Protein AF-A0A519SLI2-F1 (afdb_monomer)

pLDDT: mean 86.89, std 10.99, range [36.53, 97.81]

Mean predicted aligned error: 15.08 Å

Secondary structure (DSSP, 8-state):
------PPPP---HHHHHHHHHHHHHHHHHHHHHHHHHHHHHHHHHHHHHHHHHHHHHHHHHHHHHHHHHHHHHHHHHHHHHTT---HHHHHHHHHHHHHHHHHHHPPTT---HHHHHHHHHHHHHHHHHHHHHHHHHHHHHHHHHHHHHHHHHHHHHHHHHHHHHHHHHHHHHHHHHHHHHHTPPPEEEEEEEEE-TT--EE--TT----GGG-SEEEEEEEEPP-SSS--SPPPEEE-PBPTTSPBP--GGGT-EEEEETTEEEEESEEE-

Sequence (273 aa):
MEPQQEYPEPRSNNSRVLLWVALVLVLLGINGVLFYLNSQKKTENDQLTTQVQAKDTKLQAQIKEYEDLKASYERQSQDLQKLGLSNDSLEARIAGINADLLKLRSFKAGSFSLAEQQRFKQRALNLESQLKKKDDQIADLKQSNESLYTETTTLKEKQNKLTDTISTIAKTNRDLSEKVTVASRIQADNVRVSVLNKKDKETDDDKDEYKARKVDRVKVAFNLSRNDVTPKDTKTIYMRILEPDGAALYNLSTGGGTFTVDGQEAFYTMKQD

Solvent-accessible surface area (backbone atoms only — not comparable to full-atom values): 15782 Å² total; per-residue (Å²): 134,85,89,86,88,83,80,86,74,83,83,72,65,58,69,61,53,51,50,50,52,52,50,50,52,52,51,50,52,52,52,50,52,50,49,49,53,50,50,52,52,47,55,52,48,51,52,52,50,51,52,27,52,54,31,42,52,52,51,53,52,53,47,50,54,51,52,55,49,42,54,49,53,52,52,54,50,54,55,36,49,76,70,73,45,88,53,70,74,55,54,55,48,48,53,50,47,50,53,49,47,54,55,58,70,65,54,53,88,50,62,60,40,74,66,55,53,52,52,54,48,54,50,50,53,53,51,50,54,52,48,51,59,47,50,53,52,49,52,54,50,51,54,50,49,53,52,52,51,52,50,51,52,52,50,51,54,50,50,51,54,50,50,54,48,51,53,49,50,52,50,52,49,51,55,48,51,54,50,47,57,63,60,31,61,69,53,78,40,77,75,44,80,42,36,23,28,96,80,70,49,74,52,88,55,101,77,80,76,76,62,68,93,60,53,67,44,81,46,78,46,67,42,74,52,91,55,94,70,32,80,95,66,91,69,70,48,75,42,65,50,65,47,98,89,65,51,53,49,62,42,69,92,72,50,17,51,76,47,76,54,99,92,39,85,40,60,22,28,36,71,47,114

Radius of gyration: 64.27 Å; Cα contacts (8 Å, |Δi|>4): 198; chains: 1; bounding box: 112×56×213 Å

Foldseek 3Di:
DDDDDDDDDDPDPVVVVVVVVVVVVVVVVVVVVVVVVVVVVVVVVVVVVVLLVVLVVLLVVLLVLLVVLLVLLVVLVVLCVVVVHDDPPSVVVNVVSVVVSVVSVPDDRNNCDPVNSVVSVVVSVVSVVVSVVSVVVSVVVVVVVVVVVVVVVVVVVVVVVVVVVVVVVVVVVVVVVVVLVVLQDWDWAPKDKWAAAPVRDTDDDPVPDDDPVRGPDIDIDTDTDDRPSHDPDDDKDFAFDADPVGATDADVVQAKDWDDDPNDIHITHHMDD

Structure (mmCIF, N/CA/C/O backbone):
data_AF-A0A519SLI2-F1
#
_entry.id   AF-A0A519SLI2-F1
#
loop_
_atom_site.gr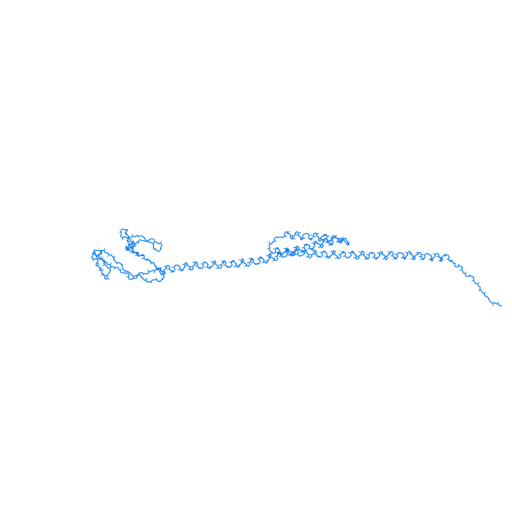oup_PDB
_atom_site.id
_atom_site.type_symbol
_atom_site.label_atom_id
_atom_site.label_alt_id
_atom_site.label_comp_id
_atom_site.label_asym_id
_atom_site.label_entity_id
_atom_site.label_seq_id
_atom_site.pdbx_PDB_ins_code
_atom_site.Cartn_x
_atom_site.Cartn_y
_atom_site.Cartn_z
_atom_site.occupancy
_atom_site.B_iso_or_equiv
_atom_site.auth_seq_id
_atom_site.auth_comp_id
_atom_site.auth_asym_id
_atom_site.auth_atom_id
_atom_site.pdbx_PDB_model_num
ATOM 1 N N . MET A 1 1 ? -49.536 -31.504 131.840 1.00 40.81 1 MET A N 1
ATOM 2 C CA . MET A 1 1 ? -48.913 -31.935 130.576 1.00 40.81 1 MET A CA 1
ATOM 3 C C . MET A 1 1 ? -49.121 -30.803 129.581 1.00 40.81 1 MET A C 1
ATOM 5 O O . MET A 1 1 ? -50.259 -30.556 129.215 1.00 40.81 1 MET A O 1
ATOM 9 N N . GLU A 1 2 ? -48.072 -30.052 129.246 1.00 48.75 2 GLU A N 1
ATOM 10 C CA . GLU A 1 2 ? -47.973 -29.361 127.940 1.00 48.75 2 GLU A CA 1
ATOM 11 C C . GLU A 1 2 ? -47.780 -30.424 126.827 1.00 48.75 2 GLU A C 1
ATOM 13 O O . GLU A 1 2 ? -47.450 -31.555 127.211 1.00 48.75 2 GLU A O 1
ATOM 18 N N . PRO A 1 3 ? -47.923 -30.149 125.499 1.00 59.44 3 PRO A N 1
ATOM 19 C CA . PRO A 1 3 ? -47.768 -28.850 124.804 1.00 59.44 3 PRO A CA 1
ATOM 20 C C . PRO A 1 3 ? -48.733 -28.569 123.609 1.00 59.44 3 PRO A C 1
ATOM 22 O O . PRO A 1 3 ? -49.499 -29.430 123.195 1.00 59.44 3 PRO A O 1
ATOM 25 N N . GLN A 1 4 ? -48.630 -27.362 123.024 1.00 36.53 4 GLN A N 1
ATOM 26 C CA . GLN A 1 4 ? -48.332 -27.050 121.599 1.00 36.53 4 GLN A CA 1
ATOM 27 C C . GLN A 1 4 ? -49.035 -25.776 121.085 1.00 36.53 4 GLN A C 1
ATOM 29 O O . GLN A 1 4 ? -50.238 -25.585 121.226 1.00 36.53 4 GLN A O 1
ATOM 34 N N . GLN A 1 5 ? -48.211 -24.891 120.517 1.00 58.22 5 GLN A N 1
ATOM 35 C CA . GLN A 1 5 ? -48.554 -23.609 119.902 1.00 58.22 5 GLN A CA 1
ATOM 36 C C . GLN A 1 5 ? -49.110 -23.806 118.489 1.00 58.22 5 GLN A C 1
ATOM 38 O O . GLN A 1 5 ? -48.579 -24.626 117.745 1.00 58.22 5 GLN A O 1
ATOM 43 N N . GLU A 1 6 ? -50.045 -22.952 118.069 1.00 38.16 6 GLU A N 1
ATOM 44 C CA . GLU A 1 6 ? -50.320 -22.746 116.647 1.00 38.16 6 GLU A CA 1
ATOM 45 C C . GLU A 1 6 ? -50.561 -21.254 116.381 1.00 38.16 6 GLU A C 1
ATOM 47 O O . GLU A 1 6 ? -51.544 -20.656 116.822 1.00 38.16 6 GLU A O 1
ATOM 52 N N . TYR A 1 7 ? -49.588 -20.624 115.724 1.00 53.16 7 TYR A N 1
ATOM 53 C CA . TYR A 1 7 ? -49.680 -19.250 115.241 1.00 53.16 7 TYR A CA 1
ATOM 54 C C . TYR A 1 7 ? -50.402 -19.261 113.887 1.00 53.16 7 TYR A C 1
ATOM 56 O O . TYR A 1 7 ? -49.944 -19.963 112.985 1.00 53.16 7 TYR A O 1
ATOM 64 N N . PRO A 1 8 ? -51.481 -18.484 113.675 1.00 46.47 8 PRO A N 1
ATOM 65 C CA . PRO A 1 8 ? -52.059 -18.359 112.348 1.00 46.47 8 PRO A CA 1
ATOM 66 C C . PRO A 1 8 ? -51.161 -17.470 111.476 1.00 46.47 8 PRO A C 1
ATOM 68 O O . PRO A 1 8 ? -50.902 -16.308 111.792 1.00 46.47 8 PRO A O 1
ATOM 71 N N . GLU A 1 9 ? -50.683 -18.051 110.378 1.00 53.94 9 GLU A N 1
ATOM 72 C CA . GLU A 1 9 ? -49.864 -17.412 109.347 1.00 53.94 9 GLU A CA 1
ATOM 73 C C . GLU A 1 9 ? -50.506 -16.137 108.757 1.00 53.94 9 GLU A C 1
ATOM 75 O O . GLU A 1 9 ? -51.738 -16.025 108.669 1.00 53.94 9 GLU A O 1
ATOM 80 N N . PRO A 1 10 ? -49.697 -15.164 108.288 1.00 47.62 10 PRO A N 1
ATOM 81 C CA . PRO A 1 10 ? -50.220 -13.967 107.645 1.00 47.62 10 PRO A CA 1
ATOM 82 C C . PRO A 1 10 ? -50.874 -14.343 106.308 1.00 47.62 10 PRO A C 1
ATOM 84 O O . PRO A 1 10 ? -50.223 -14.866 105.406 1.00 47.62 10 PRO A O 1
ATOM 87 N N . ARG A 1 11 ? -52.173 -14.049 106.155 1.00 53.91 11 ARG A N 1
ATOM 88 C CA . ARG A 1 11 ? -52.914 -14.257 104.899 1.00 53.91 11 ARG A CA 1
ATOM 89 C C . ARG A 1 11 ? -52.242 -13.484 103.769 1.00 53.91 11 ARG A C 1
ATOM 91 O O . ARG A 1 11 ? -52.310 -12.254 103.719 1.00 53.91 11 ARG A O 1
ATOM 98 N N . SER A 1 12 ? -51.603 -14.219 102.864 1.00 53.81 12 SER A N 1
ATOM 99 C CA . SER A 1 12 ? -50.954 -13.641 101.702 1.00 53.81 12 SER A CA 1
ATOM 100 C C . SER A 1 12 ? -51.992 -13.023 100.761 1.00 53.81 12 SER A C 1
ATOM 102 O O . SER A 1 12 ? -53.106 -13.497 100.531 1.00 53.81 12 SER A O 1
ATOM 104 N N . ASN A 1 13 ? -51.596 -11.892 100.219 1.00 55.69 13 ASN A N 1
ATOM 105 C CA . ASN A 1 13 ? -52.273 -11.051 99.255 1.00 55.69 13 ASN A CA 1
ATOM 106 C C . ASN A 1 13 ? -52.245 -11.701 97.854 1.00 55.69 13 ASN A C 1
ATOM 108 O O . ASN A 1 13 ? -51.678 -11.162 96.904 1.00 55.69 13 ASN A O 1
ATOM 112 N N . ASN A 1 14 ? -52.906 -12.857 97.722 1.00 62.97 14 ASN A N 1
ATOM 113 C CA . ASN A 1 14 ? -52.994 -13.661 96.496 1.00 62.97 14 ASN A CA 1
ATOM 114 C C . ASN A 1 14 ? -53.561 -12.905 95.280 1.00 62.97 14 ASN A C 1
ATOM 116 O O . ASN A 1 14 ? -53.194 -13.216 94.151 1.00 62.97 14 ASN A O 1
ATOM 120 N N . SER A 1 15 ? -54.400 -11.881 95.473 1.00 66.31 15 SER A N 1
ATOM 121 C CA . SER A 1 15 ? -54.913 -11.061 94.363 1.00 66.31 15 SER A CA 1
ATOM 122 C C . SER A 1 15 ? -53.836 -10.176 93.731 1.00 66.31 15 SER A C 1
ATOM 124 O O . SER A 1 15 ? -53.825 -10.002 92.517 1.00 66.31 15 SER A O 1
ATOM 126 N N . ARG A 1 16 ? -52.880 -9.662 94.521 1.00 71.81 16 ARG A N 1
ATOM 127 C CA . ARG A 1 16 ? -51.733 -8.899 94.001 1.00 71.81 16 ARG A CA 1
ATOM 128 C C . ARG A 1 16 ? -50.755 -9.817 93.274 1.00 71.81 16 ARG A C 1
ATOM 130 O O . ARG A 1 16 ? -50.247 -9.436 92.229 1.00 71.81 16 ARG A O 1
ATOM 137 N N . VAL A 1 17 ? -50.541 -11.029 93.789 1.00 77.75 17 VAL A N 1
ATOM 138 C CA . VAL A 1 17 ? -49.695 -12.048 93.145 1.00 77.75 17 VAL A CA 1
ATOM 139 C C . VAL A 1 17 ? -50.296 -12.502 91.809 1.00 77.75 17 VAL A C 1
ATOM 141 O O . VAL A 1 17 ? -49.589 -12.523 90.809 1.00 77.75 17 VAL A O 1
ATOM 144 N N . LEU A 1 18 ? -51.605 -12.770 91.746 1.00 78.06 18 LEU A N 1
ATOM 145 C CA . LEU A 1 18 ? -52.310 -13.101 90.498 1.00 78.06 18 LEU A CA 1
ATOM 146 C C . LEU A 1 18 ? -52.255 -11.965 89.467 1.00 78.06 18 LEU A C 1
ATOM 148 O O . LEU A 1 18 ? -52.031 -12.226 88.287 1.00 78.06 18 LEU A O 1
ATOM 152 N N . LEU A 1 19 ? -52.406 -10.709 89.902 1.00 79.88 19 LEU A N 1
ATOM 153 C CA . LEU A 1 19 ? -52.242 -9.542 89.029 1.00 79.88 19 LEU A CA 1
ATOM 154 C C . LEU A 1 19 ? -50.810 -9.421 88.492 1.00 79.88 19 LEU A C 1
ATOM 156 O O . LEU A 1 19 ? -50.631 -9.141 87.309 1.00 79.88 19 LEU A O 1
ATOM 160 N N . TRP A 1 20 ? -49.797 -9.681 89.324 1.00 78.94 20 TRP A N 1
ATOM 161 C CA . TRP A 1 20 ? -48.397 -9.719 88.893 1.00 78.94 20 TRP A CA 1
ATOM 162 C C . TRP A 1 20 ? -48.132 -10.838 87.881 1.00 78.94 20 TRP A C 1
ATOM 164 O O . TRP A 1 20 ? -47.483 -10.597 86.868 1.00 78.94 20 TRP A O 1
ATOM 174 N N . VAL A 1 21 ? -48.675 -12.038 88.096 1.00 81.75 21 VAL A N 1
ATOM 175 C CA . VAL A 1 21 ? -48.537 -13.169 87.161 1.00 81.75 21 VAL A CA 1
ATOM 176 C C . VAL A 1 21 ? -49.226 -12.877 85.824 1.00 81.75 21 VAL A C 1
ATOM 178 O O . VAL A 1 21 ? -48.641 -13.116 84.767 1.00 81.75 21 VAL A O 1
ATOM 181 N N . ALA A 1 22 ? -50.433 -12.305 85.849 1.00 75.88 22 ALA A N 1
ATOM 182 C CA . ALA A 1 22 ? -51.146 -11.896 84.640 1.00 75.88 22 ALA A CA 1
ATOM 183 C C . ALA A 1 22 ? -50.390 -10.797 83.871 1.00 75.88 22 ALA A C 1
ATOM 185 O O . ALA A 1 22 ? -50.258 -10.879 82.651 1.00 75.88 22 ALA A O 1
ATOM 186 N N . LEU A 1 23 ? -49.833 -9.809 84.578 1.00 79.19 23 LEU A N 1
ATOM 187 C CA . LEU A 1 23 ? -49.012 -8.751 83.987 1.00 79.19 23 LEU A CA 1
ATOM 188 C C . LEU A 1 23 ? -47.758 -9.318 83.308 1.00 79.19 23 LEU A C 1
ATOM 190 O O . LEU A 1 23 ? -47.443 -8.925 82.188 1.00 79.19 23 LEU A O 1
ATOM 194 N N . VAL A 1 24 ? -47.069 -10.263 83.955 1.00 85.56 24 VAL A N 1
ATOM 195 C CA . VAL A 1 24 ? -45.873 -10.930 83.413 1.00 85.56 24 VAL A CA 1
ATOM 196 C C . VAL A 1 24 ? -46.211 -11.759 82.170 1.00 85.56 24 VAL A C 1
ATOM 198 O O . VAL A 1 24 ? -45.472 -11.700 81.189 1.00 85.56 24 VAL A O 1
ATOM 201 N N . LEU A 1 25 ? -47.337 -12.479 82.165 1.00 82.00 25 LEU A N 1
ATOM 202 C CA . LEU A 1 25 ? -47.810 -13.232 80.995 1.00 82.00 25 LEU A CA 1
ATOM 203 C C . LEU A 1 25 ? -48.143 -12.318 79.810 1.00 82.00 25 LEU A C 1
ATOM 205 O O . LEU A 1 25 ? -47.759 -12.615 78.680 1.00 82.00 25 LEU A O 1
ATOM 209 N N . VAL A 1 26 ? -48.805 -11.187 80.063 1.00 84.38 26 VAL A N 1
ATOM 210 C CA . VAL A 1 26 ? -49.070 -10.173 79.032 1.00 84.38 26 VAL A CA 1
ATOM 211 C C . VAL A 1 26 ? -47.758 -9.574 78.516 1.00 84.38 26 VAL A C 1
ATOM 213 O O . VAL A 1 26 ? -47.579 -9.456 77.305 1.00 84.38 26 VAL A O 1
ATOM 216 N N . LEU A 1 27 ? -46.802 -9.271 79.402 1.00 82.62 27 LEU A N 1
ATOM 217 C CA . LEU A 1 27 ? -45.477 -8.778 79.014 1.00 82.62 27 LEU A CA 1
ATOM 218 C C . LEU A 1 27 ? -44.714 -9.789 78.147 1.00 82.62 27 LEU A C 1
ATOM 220 O O . LEU A 1 27 ? -44.098 -9.396 77.158 1.00 82.62 27 LEU A O 1
ATOM 224 N N . LEU A 1 28 ? -44.756 -11.077 78.497 1.00 87.94 28 LEU A N 1
ATOM 225 C CA . LEU A 1 28 ? -44.142 -12.162 77.726 1.00 87.94 28 LEU A CA 1
ATOM 226 C C . LEU A 1 28 ? -44.800 -12.322 76.354 1.00 87.94 28 LEU A C 1
ATOM 228 O O . LEU A 1 28 ? -44.090 -12.466 75.362 1.00 87.94 28 LEU A O 1
ATOM 232 N N . GLY A 1 29 ? -46.130 -12.231 76.275 1.00 85.00 29 GLY A N 1
ATOM 233 C CA . GLY A 1 29 ? -46.862 -12.251 75.008 1.00 85.00 29 GLY A CA 1
ATOM 234 C C . GLY A 1 29 ? -46.479 -11.083 74.096 1.00 85.00 29 GLY A C 1
ATOM 235 O O . GLY A 1 29 ? -46.161 -11.291 72.926 1.00 85.00 29 GLY A O 1
ATOM 236 N N . ILE A 1 30 ? -46.422 -9.863 74.644 1.00 86.31 30 ILE A N 1
ATOM 237 C CA . ILE A 1 30 ? -45.998 -8.663 73.907 1.00 86.31 30 ILE A CA 1
ATOM 238 C C . ILE A 1 30 ? -44.548 -8.805 73.430 1.00 86.31 30 ILE A C 1
ATOM 240 O O . ILE A 1 30 ? -44.275 -8.572 72.255 1.00 86.31 30 ILE A O 1
ATOM 244 N N . ASN A 1 31 ? -43.624 -9.234 74.296 1.00 88.12 31 ASN A N 1
ATOM 245 C CA . ASN A 1 31 ? -42.221 -9.432 73.920 1.00 88.12 31 ASN A CA 1
ATOM 246 C C . ASN A 1 31 ? -42.043 -10.558 72.891 1.00 88.12 31 ASN A C 1
ATOM 248 O O . ASN A 1 31 ? -41.224 -10.418 71.988 1.00 88.12 31 ASN A O 1
ATOM 252 N N . GLY A 1 32 ? -42.822 -11.639 72.975 1.00 87.44 32 GLY A N 1
ATOM 253 C CA . GLY A 1 32 ? -42.805 -12.732 72.000 1.00 87.44 32 GLY A CA 1
ATOM 254 C C . GLY A 1 32 ? -43.276 -12.289 70.613 1.00 87.44 32 GLY A C 1
ATOM 255 O O . GLY A 1 32 ? -42.604 -12.561 69.618 1.00 87.44 32 GLY A O 1
ATOM 256 N N . VAL A 1 33 ? -44.379 -11.533 70.541 1.00 88.12 33 VAL A N 1
ATOM 257 C CA . VAL A 1 33 ? -44.872 -10.936 69.286 1.00 88.12 33 VAL A CA 1
ATOM 258 C C . VAL A 1 33 ? -43.864 -9.930 68.726 1.00 88.12 33 VAL A C 1
ATOM 260 O O . VAL A 1 33 ? -43.589 -9.932 67.526 1.00 88.12 33 VAL A O 1
ATOM 263 N N . LEU A 1 34 ? -43.268 -9.101 69.585 1.00 88.81 34 LEU A N 1
ATOM 264 C CA . LEU A 1 34 ? -42.285 -8.095 69.188 1.00 88.81 34 LEU A CA 1
ATOM 265 C C . LEU A 1 34 ? -40.982 -8.741 68.693 1.00 88.81 34 LEU A C 1
ATOM 267 O O . LEU A 1 34 ? -40.434 -8.300 67.685 1.00 88.81 34 LEU A O 1
ATOM 271 N N . PHE A 1 35 ? -40.531 -9.831 69.320 1.00 91.88 35 PHE A N 1
ATOM 272 C CA . PHE A 1 35 ? -39.396 -10.635 68.863 1.00 91.88 35 PHE A CA 1
ATOM 273 C C . PHE A 1 35 ? -39.676 -11.303 67.513 1.00 91.88 35 PHE A C 1
ATOM 275 O O . PHE A 1 35 ? -38.836 -11.230 66.618 1.00 91.88 35 PHE A O 1
ATOM 282 N N . TYR A 1 36 ? -40.860 -11.896 67.329 1.00 91.31 36 TYR A N 1
ATOM 283 C CA . TYR A 1 36 ? -41.255 -12.517 66.063 1.00 91.31 36 TYR A CA 1
ATOM 284 C C . TYR A 1 36 ? -41.334 -11.493 64.919 1.00 91.31 36 TYR A C 1
ATOM 286 O O . TYR A 1 36 ? -40.731 -11.697 63.866 1.00 91.31 36 TYR A O 1
ATOM 294 N N . LEU A 1 37 ? -41.993 -10.349 65.143 1.00 88.31 37 LEU A N 1
ATOM 295 C CA . LEU A 1 37 ? -42.057 -9.248 64.175 1.00 88.31 37 LEU A CA 1
ATOM 296 C C . LEU A 1 37 ? -40.667 -8.680 63.861 1.00 88.31 37 LEU A C 1
ATOM 298 O O . LEU A 1 37 ? -40.372 -8.379 62.707 1.00 88.31 37 LEU A O 1
ATOM 302 N N . ASN A 1 38 ? -39.799 -8.542 64.865 1.00 88.81 38 ASN A N 1
ATOM 303 C CA . ASN A 1 38 ? -38.432 -8.065 64.671 1.00 88.81 38 ASN A CA 1
ATOM 304 C C . ASN A 1 38 ? -37.567 -9.083 63.907 1.00 88.81 38 ASN A C 1
ATOM 306 O O . ASN A 1 38 ? -36.777 -8.696 63.050 1.00 88.81 38 ASN A O 1
ATOM 310 N N . SER A 1 39 ? -37.741 -10.381 64.167 1.00 86.88 39 SER A N 1
ATOM 311 C CA . SER A 1 39 ? -37.053 -11.457 63.449 1.00 86.88 39 SER A CA 1
ATOM 312 C C . SER A 1 39 ? -37.494 -11.523 61.983 1.00 86.88 39 SER A C 1
ATOM 314 O O . SER A 1 39 ? -36.639 -11.537 61.102 1.00 86.88 39 SER A O 1
ATOM 316 N N . GLN A 1 40 ? -38.800 -11.431 61.707 1.00 87.06 40 GLN A N 1
ATOM 317 C CA . GLN A 1 40 ? -39.333 -11.385 60.342 1.00 87.06 40 GLN A CA 1
ATOM 318 C C . GLN A 1 40 ? -38.829 -10.151 59.575 1.00 87.06 40 GLN A C 1
ATOM 320 O O . GLN A 1 40 ? -38.325 -10.287 58.460 1.00 87.06 40 GLN A O 1
ATOM 325 N N . LYS A 1 41 ? -38.868 -8.960 60.194 1.00 83.38 41 LYS A N 1
ATOM 326 C CA . LYS A 1 41 ? -38.322 -7.722 59.606 1.00 83.38 41 LYS A CA 1
ATOM 327 C C . LYS A 1 41 ? -36.821 -7.799 59.339 1.00 83.38 41 LYS A C 1
ATOM 329 O O . LYS A 1 41 ? -36.345 -7.188 58.383 1.00 83.38 41 LYS A O 1
ATOM 334 N N . LYS A 1 42 ? -36.072 -8.515 60.182 1.00 84.25 42 LYS A N 1
ATOM 335 C CA . LYS A 1 42 ? -34.636 -8.736 59.991 1.00 84.25 42 LYS A CA 1
ATOM 336 C C . LYS A 1 42 ? -34.382 -9.641 58.787 1.00 84.25 42 LYS A C 1
ATOM 338 O O . LYS A 1 42 ? -33.605 -9.267 57.922 1.00 84.25 42 LYS A O 1
ATOM 343 N N . THR A 1 43 ? -35.104 -10.757 58.670 1.00 82.69 43 THR A N 1
ATOM 344 C CA . THR A 1 43 ? -35.005 -11.652 57.506 1.00 82.69 43 THR A CA 1
ATOM 345 C C . THR A 1 43 ? -35.393 -10.954 56.199 1.00 82.69 43 THR A C 1
ATOM 347 O O . THR A 1 43 ? -34.704 -11.117 55.196 1.00 82.69 43 THR A O 1
ATOM 350 N N . GLU A 1 44 ? -36.453 -10.141 56.198 1.00 85.19 44 GLU A N 1
ATOM 351 C CA . GLU A 1 44 ? -36.859 -9.355 55.026 1.00 85.19 44 GLU A CA 1
ATOM 352 C C . GLU A 1 44 ? -35.800 -8.303 54.644 1.00 85.19 44 GLU A C 1
ATOM 354 O O . GLU A 1 44 ? -35.440 -8.186 53.471 1.00 85.19 44 GLU A O 1
ATOM 359 N N . ASN A 1 45 ? -35.231 -7.590 55.625 1.00 82.38 45 ASN A N 1
ATOM 360 C CA . ASN A 1 45 ? -34.122 -6.658 55.389 1.00 82.38 45 ASN A CA 1
ATOM 361 C C . ASN A 1 45 ? -32.871 -7.359 54.849 1.00 82.38 45 ASN A C 1
ATOM 363 O O . ASN A 1 45 ? -32.237 -6.835 53.933 1.00 82.38 45 ASN A O 1
ATOM 367 N N . ASP A 1 46 ? -32.524 -8.536 55.369 1.00 85.69 46 ASP A N 1
ATOM 368 C CA . ASP A 1 46 ? -31.372 -9.312 54.901 1.00 85.69 46 ASP A CA 1
ATOM 369 C C . ASP A 1 46 ? -31.572 -9.760 53.439 1.00 85.69 46 ASP A C 1
ATOM 371 O O . ASP A 1 46 ? -30.661 -9.651 52.611 1.00 85.69 46 ASP A O 1
ATOM 375 N N . GLN A 1 47 ? -32.788 -10.185 53.075 1.00 85.69 47 GLN A N 1
ATOM 376 C CA . GLN A 1 47 ? -33.141 -10.543 51.696 1.00 85.69 47 GLN A CA 1
ATOM 377 C C . GLN A 1 47 ? -33.101 -9.337 50.749 1.00 85.69 47 GLN A C 1
ATOM 379 O O . GLN A 1 47 ? -32.540 -9.436 49.654 1.00 85.69 47 GLN A O 1
ATOM 384 N N . LEU A 1 48 ? -33.662 -8.193 51.155 1.00 83.69 48 LEU A N 1
ATOM 385 C CA . LEU A 1 48 ? -33.607 -6.942 50.390 1.00 83.69 48 LEU A CA 1
ATOM 386 C C . LEU A 1 48 ? -32.160 -6.477 50.195 1.00 83.69 48 LEU A C 1
ATOM 388 O O . LEU A 1 48 ? -31.767 -6.149 49.075 1.00 83.69 48 LEU A O 1
ATOM 392 N N . THR A 1 49 ? -31.350 -6.525 51.252 1.00 83.62 49 THR A N 1
ATOM 393 C CA . THR A 1 49 ? -29.925 -6.165 51.215 1.00 83.62 49 THR A CA 1
ATOM 394 C C . THR A 1 49 ? -29.163 -7.058 50.241 1.00 83.62 49 THR A C 1
ATOM 396 O O . THR A 1 49 ? -28.425 -6.557 49.394 1.00 83.62 49 THR A O 1
ATOM 399 N N . THR A 1 50 ? -29.405 -8.370 50.282 1.00 88.19 50 THR A N 1
ATOM 400 C CA . THR A 1 50 ? -28.781 -9.334 49.362 1.00 88.19 50 THR A CA 1
ATOM 401 C C . THR A 1 50 ? -29.171 -9.064 47.903 1.00 88.19 50 THR A C 1
ATOM 403 O O . THR A 1 50 ? -28.326 -9.101 47.008 1.00 88.19 50 THR A O 1
ATOM 406 N N . GLN A 1 51 ? -30.441 -8.741 47.633 1.00 86.12 51 GLN A N 1
ATOM 407 C CA . GLN A 1 51 ? -30.901 -8.411 46.279 1.00 86.12 51 GLN A CA 1
ATOM 408 C C . GLN A 1 51 ? -30.304 -7.102 45.750 1.00 86.12 51 GLN A C 1
ATOM 410 O O . GLN A 1 51 ? -29.946 -7.025 44.571 1.00 86.12 51 GLN A O 1
ATOM 415 N N . VAL A 1 52 ? -30.190 -6.080 46.602 1.00 88.00 52 VAL A N 1
ATOM 416 C CA . VAL A 1 52 ? -29.536 -4.810 46.258 1.00 88.00 52 VAL A CA 1
ATOM 417 C C . VAL A 1 52 ? -28.063 -5.054 45.932 1.00 88.00 52 VAL A C 1
ATOM 419 O O . VAL A 1 52 ? -27.624 -4.689 44.845 1.00 88.00 52 VAL A O 1
ATOM 422 N N . GLN A 1 53 ? -27.337 -5.779 46.788 1.00 90.06 53 GLN A N 1
ATOM 423 C CA . GLN A 1 53 ? -25.931 -6.133 46.555 1.00 90.06 53 GLN A CA 1
ATOM 424 C C . GLN A 1 53 ? -25.723 -6.909 45.246 1.00 90.06 53 GLN A C 1
ATOM 426 O O . GLN A 1 53 ? -24.802 -6.612 44.480 1.00 90.06 53 GLN A O 1
ATOM 431 N N . ALA A 1 54 ? -26.594 -7.877 44.948 1.00 89.50 54 ALA A N 1
ATOM 432 C CA . ALA A 1 54 ? -26.526 -8.641 43.706 1.00 89.50 54 ALA A CA 1
ATOM 433 C C . ALA A 1 54 ? -26.740 -7.756 42.465 1.00 89.50 54 ALA A C 1
ATOM 435 O O . ALA A 1 54 ? -26.042 -7.915 41.460 1.00 89.50 54 ALA A O 1
ATOM 436 N N . LYS A 1 55 ? -27.685 -6.808 42.516 1.00 90.38 55 LYS A N 1
ATOM 437 C CA . LYS A 1 55 ? -27.900 -5.837 41.431 1.00 90.38 55 LYS A CA 1
ATOM 438 C C . LYS A 1 55 ? -26.716 -4.888 41.270 1.00 90.38 55 LYS A C 1
ATOM 440 O O . LYS A 1 55 ? -26.324 -4.622 40.137 1.00 90.38 55 LYS A O 1
ATOM 445 N N . ASP A 1 56 ? -26.127 -4.439 42.371 1.00 90.38 56 ASP A N 1
ATOM 446 C CA . ASP A 1 56 ? -24.982 -3.530 42.347 1.00 90.38 56 ASP A CA 1
ATOM 447 C C . ASP A 1 56 ? -23.731 -4.226 41.795 1.00 90.38 56 ASP A C 1
ATOM 449 O O . ASP A 1 56 ? -23.017 -3.654 40.976 1.00 90.38 56 ASP A O 1
ATOM 453 N N . THR A 1 57 ? -23.516 -5.503 42.127 1.00 92.44 57 THR A N 1
ATOM 454 C CA . THR A 1 57 ? -22.429 -6.306 41.537 1.00 92.44 57 THR A CA 1
ATOM 455 C C . THR A 1 57 ? -22.604 -6.455 40.025 1.00 92.44 57 THR A C 1
ATOM 457 O O . THR A 1 57 ? -21.646 -6.297 39.269 1.00 92.44 57 THR A O 1
ATOM 460 N N . LYS A 1 58 ? -23.833 -6.705 39.554 1.00 92.25 58 LYS A N 1
ATOM 461 C CA . LYS A 1 58 ? -24.123 -6.759 38.113 1.00 92.25 58 LYS A CA 1
ATOM 462 C C . LYS A 1 58 ? -23.917 -5.412 37.426 1.00 92.25 58 LYS A C 1
ATOM 464 O O . LYS A 1 58 ? -23.397 -5.386 36.315 1.00 92.25 58 LYS A O 1
ATOM 469 N N . LEU A 1 59 ? -24.298 -4.310 38.073 1.00 93.81 59 LEU A N 1
ATOM 470 C CA . LEU A 1 59 ? -24.059 -2.965 37.554 1.00 93.81 59 LEU A CA 1
ATOM 471 C C . LEU A 1 59 ? -22.558 -2.693 37.395 1.00 93.81 59 LEU A C 1
ATOM 473 O O . LEU A 1 59 ? -22.133 -2.236 36.339 1.00 93.81 59 LEU A O 1
ATOM 477 N N . GLN A 1 60 ? -21.754 -3.030 38.405 1.00 93.81 60 GLN A N 1
ATOM 478 C CA . GLN A 1 60 ? -20.297 -2.871 38.356 1.00 93.81 60 GLN A CA 1
ATOM 479 C C . GLN A 1 60 ? -19.657 -3.727 37.257 1.00 93.81 60 GLN A C 1
ATOM 481 O O . GLN A 1 60 ? -18.803 -3.242 36.517 1.00 93.81 60 GLN A O 1
ATOM 486 N N . ALA A 1 61 ? -20.106 -4.974 37.092 1.00 94.62 61 ALA A N 1
ATOM 487 C CA . ALA A 1 61 ? -19.643 -5.831 36.002 1.00 94.62 61 ALA A CA 1
ATOM 488 C C . ALA A 1 61 ? -19.957 -5.223 34.623 1.00 94.62 61 ALA A C 1
ATOM 490 O O . ALA A 1 61 ? -19.101 -5.223 33.742 1.00 94.62 61 ALA A O 1
ATOM 491 N N . GLN A 1 62 ? -21.154 -4.654 34.456 1.00 93.94 62 GLN A N 1
ATOM 492 C CA . GLN A 1 62 ? -21.567 -3.999 33.216 1.00 93.94 62 GLN A CA 1
ATOM 493 C C . GLN A 1 62 ? -20.767 -2.717 32.936 1.00 93.94 62 GLN A C 1
ATOM 495 O O . GLN A 1 62 ? -20.405 -2.454 31.793 1.00 93.94 62 GLN A O 1
ATOM 500 N N . ILE A 1 63 ? -20.464 -1.919 33.966 1.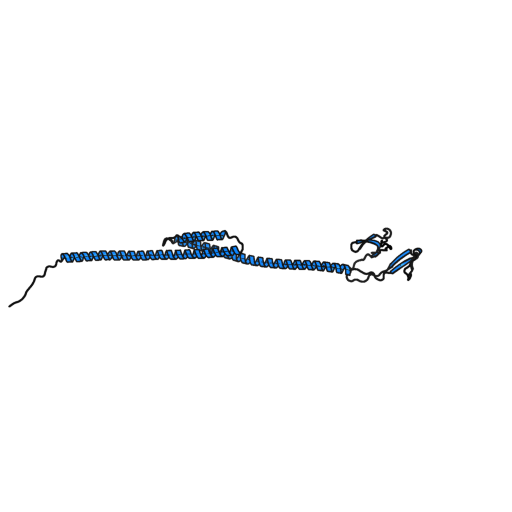00 95.31 63 ILE A N 1
ATOM 501 C CA . ILE A 1 63 ? -19.590 -0.743 33.834 1.00 95.31 63 ILE A CA 1
ATOM 502 C C . ILE A 1 63 ? -18.211 -1.176 33.335 1.00 95.31 63 ILE A C 1
ATOM 504 O O . ILE A 1 63 ? -17.718 -0.606 32.365 1.00 95.31 63 ILE A O 1
ATOM 508 N N . LYS A 1 64 ? -17.629 -2.214 33.945 1.00 97.31 64 LYS A N 1
ATOM 509 C CA . LYS A 1 64 ? -16.322 -2.740 33.546 1.00 97.31 64 LYS A CA 1
ATOM 510 C C . LYS A 1 64 ? -16.311 -3.228 32.093 1.00 97.31 64 LYS A C 1
ATOM 512 O O . LYS A 1 64 ? -15.419 -2.864 31.339 1.00 97.31 64 LYS A O 1
ATOM 517 N N . GLU A 1 65 ? -17.328 -3.984 31.680 1.00 96.31 65 GLU A N 1
ATOM 518 C CA . GLU A 1 65 ? -17.485 -4.442 30.290 1.00 96.31 65 GLU A CA 1
ATOM 519 C C . GLU A 1 65 ? -17.472 -3.265 29.298 1.00 96.31 65 GLU A C 1
ATOM 521 O O . GLU A 1 65 ? -16.793 -3.304 28.273 1.00 96.31 65 GLU A O 1
ATOM 526 N N . TYR A 1 66 ? -18.176 -2.178 29.622 1.00 97.62 66 TYR A N 1
ATOM 527 C CA . TYR A 1 66 ? -18.200 -0.973 28.795 1.00 97.62 66 TYR A CA 1
ATOM 528 C C . TYR A 1 66 ? -16.873 -0.194 28.806 1.00 97.62 66 TYR A C 1
ATOM 530 O O . TYR A 1 66 ? -16.521 0.413 27.793 1.00 97.62 66 TYR A O 1
ATOM 538 N N . GLU A 1 67 ? -16.128 -0.199 29.913 1.00 96.88 67 GLU A N 1
ATOM 539 C CA . GLU A 1 67 ? -14.779 0.383 29.989 1.00 96.88 67 GLU A CA 1
ATOM 540 C C . GLU A 1 67 ? -13.784 -0.388 29.110 1.00 96.88 67 GLU A C 1
ATOM 542 O O . GLU A 1 67 ? -13.051 0.226 28.331 1.00 96.88 67 GLU A O 1
ATOM 547 N N . ASP A 1 68 ? -13.819 -1.720 29.156 1.00 96.88 68 ASP A N 1
ATOM 548 C CA . ASP A 1 68 ? -12.984 -2.587 28.317 1.00 96.88 68 ASP A CA 1
ATOM 549 C C . ASP A 1 68 ? -13.313 -2.406 26.824 1.00 96.88 68 ASP A C 1
ATOM 551 O O . ASP A 1 68 ? -12.428 -2.319 25.959 1.00 96.88 68 ASP A O 1
ATOM 555 N N . LEU A 1 69 ? -14.604 -2.286 26.511 1.00 96.44 69 LEU A N 1
ATOM 556 C CA . LEU A 1 69 ? -15.085 -2.017 25.164 1.00 96.44 69 LEU A CA 1
ATOM 557 C C . LEU A 1 69 ? -14.611 -0.646 24.668 1.00 96.44 69 LEU A C 1
ATOM 559 O O . LEU A 1 69 ? -14.081 -0.548 23.561 1.00 96.44 69 LEU A O 1
ATOM 563 N N . LYS A 1 70 ? -14.732 0.401 25.494 1.00 96.69 70 LYS A N 1
ATOM 564 C CA . LYS A 1 70 ? -14.216 1.741 25.188 1.00 96.69 70 LYS A CA 1
ATOM 565 C C . LYS A 1 70 ? -12.728 1.695 24.851 1.00 96.69 70 LYS A C 1
ATOM 567 O O . LYS A 1 70 ? -12.334 2.184 23.795 1.00 96.69 70 LYS A O 1
ATOM 572 N N . ALA A 1 71 ? -11.925 1.068 25.709 1.00 96.88 71 ALA A N 1
ATOM 573 C CA . ALA A 1 71 ? -10.484 0.949 25.506 1.00 96.88 71 ALA A CA 1
ATOM 574 C C . ALA A 1 71 ? -10.148 0.209 24.200 1.00 96.88 71 ALA A C 1
ATOM 576 O O . ALA A 1 71 ? -9.172 0.524 23.521 1.00 96.88 71 ALA A O 1
ATOM 577 N N . SER A 1 72 ? -10.960 -0.773 23.811 1.00 95.50 72 SER A N 1
ATOM 578 C CA . SER A 1 72 ? -10.774 -1.507 22.555 1.00 95.50 72 SER A CA 1
ATOM 579 C C . SER A 1 72 ? -11.108 -0.654 21.327 1.00 95.50 72 SER A C 1
ATOM 581 O O . SER A 1 72 ? -10.327 -0.633 20.377 1.00 95.50 72 SER A O 1
ATOM 583 N N . TYR A 1 73 ? -12.185 0.132 21.376 1.00 95.06 73 TYR A N 1
ATOM 584 C CA . TYR A 1 73 ? -12.510 1.110 20.333 1.00 95.06 73 TYR A CA 1
ATOM 585 C C . TYR A 1 73 ? -11.459 2.227 20.211 1.00 95.06 73 TYR A C 1
ATOM 587 O O . TYR A 1 73 ? -11.116 2.631 19.100 1.00 95.06 73 TYR A O 1
ATOM 595 N N . GLU A 1 74 ? -10.907 2.709 21.327 1.00 93.75 74 GLU A N 1
ATOM 596 C CA . GLU A 1 74 ? -9.820 3.698 21.328 1.00 93.75 74 GLU A CA 1
ATOM 597 C C . GLU A 1 74 ? -8.531 3.132 20.716 1.00 93.75 74 GLU A C 1
ATOM 599 O O . GLU A 1 74 ? -7.904 3.798 19.891 1.00 93.75 74 GLU A O 1
ATOM 604 N N . ARG A 1 75 ? -8.168 1.883 21.042 1.00 92.88 75 ARG A N 1
ATOM 605 C CA . ARG A 1 75 ? -7.038 1.186 20.401 1.00 92.88 75 ARG A CA 1
ATOM 606 C C . ARG A 1 75 ? -7.239 1.051 18.893 1.00 92.88 75 ARG A C 1
ATOM 608 O O . ARG A 1 75 ? -6.342 1.395 18.129 1.00 92.88 75 ARG A O 1
ATOM 615 N N . GLN A 1 76 ? -8.423 0.612 18.467 1.00 90.94 76 GLN A N 1
ATOM 616 C CA . GLN A 1 76 ? -8.763 0.495 17.048 1.00 90.94 76 GLN A CA 1
ATOM 617 C C . GLN A 1 76 ? -8.667 1.852 16.328 1.00 90.94 76 GLN A C 1
ATOM 619 O O . GLN A 1 76 ? -8.172 1.930 15.204 1.00 90.94 76 GLN A O 1
ATOM 624 N N . SER A 1 77 ? -9.079 2.934 16.996 1.00 91.31 77 SER A N 1
ATOM 625 C CA . SER A 1 77 ? -8.958 4.295 16.467 1.00 91.31 77 SER A CA 1
ATOM 626 C C . SER A 1 77 ? -7.509 4.712 16.226 1.00 91.31 77 SER A C 1
ATOM 628 O O . SER A 1 77 ? -7.171 5.195 15.145 1.00 91.31 77 SER A O 1
ATOM 630 N N . GLN A 1 78 ? -6.632 4.465 17.199 1.00 89.62 78 GLN A N 1
ATOM 631 C CA . GLN A 1 78 ? -5.204 4.762 17.067 1.00 89.62 78 GLN A CA 1
ATOM 632 C C . GLN A 1 78 ? -4.550 3.950 15.944 1.00 89.62 78 GLN A C 1
ATOM 634 O O . GLN A 1 78 ? -3.687 4.454 15.226 1.00 89.62 78 GLN A O 1
ATOM 639 N N . ASP A 1 79 ? -4.964 2.698 15.769 1.00 87.12 79 ASP A N 1
ATOM 640 C CA . ASP A 1 79 ? -4.464 1.841 14.700 1.00 87.12 79 ASP A CA 1
ATOM 641 C C . ASP A 1 79 ? -4.860 2.342 13.307 1.00 87.12 79 ASP A C 1
ATOM 643 O O . ASP A 1 79 ? -4.027 2.324 12.402 1.00 87.12 79 ASP A O 1
ATOM 647 N N . LEU A 1 80 ? -6.082 2.854 13.136 1.00 86.88 80 LEU A N 1
ATOM 648 C CA . LEU A 1 80 ? -6.502 3.502 11.889 1.00 86.88 80 LEU A CA 1
ATOM 649 C C . LEU A 1 80 ? -5.757 4.815 11.624 1.00 86.88 80 LEU A C 1
ATOM 651 O O . LEU A 1 80 ? -5.366 5.073 10.486 1.00 86.88 80 LEU A O 1
ATOM 655 N N . GLN A 1 81 ? -5.494 5.613 12.662 1.00 87.44 81 GLN A N 1
ATOM 656 C CA . GLN A 1 81 ? -4.714 6.848 12.528 1.00 87.44 81 GLN A CA 1
ATOM 657 C C . GLN A 1 81 ? -3.284 6.578 12.043 1.00 87.44 81 GLN A C 1
ATOM 659 O O . GLN A 1 81 ? -2.783 7.306 11.188 1.00 87.44 81 GLN A O 1
ATOM 664 N N . LYS A 1 82 ? -2.641 5.499 12.512 1.00 85.81 82 LYS A N 1
ATOM 665 C CA . LYS A 1 82 ? -1.322 5.066 12.004 1.00 85.81 82 LYS A CA 1
ATOM 666 C C . LYS A 1 82 ? -1.352 4.675 10.524 1.00 85.81 82 LYS A C 1
ATOM 668 O O . LYS A 1 82 ? -0.327 4.765 9.858 1.00 85.81 82 LYS A O 1
ATOM 673 N N . LEU A 1 83 ? -2.509 4.251 10.015 1.00 83.12 83 LEU A N 1
ATOM 674 C CA . LEU A 1 83 ? -2.732 3.964 8.595 1.00 83.12 83 LEU A CA 1
ATOM 675 C C . LEU A 1 83 ? -3.120 5.215 7.787 1.00 83.12 83 LEU A C 1
ATOM 677 O O . LEU A 1 83 ? -3.334 5.109 6.582 1.00 83.12 83 LEU A O 1
ATOM 681 N N . GLY A 1 84 ? -3.223 6.387 8.425 1.00 83.88 84 GLY A N 1
ATOM 682 C CA . GLY A 1 84 ? -3.634 7.635 7.779 1.00 83.88 84 GLY A CA 1
ATOM 683 C C . GLY A 1 84 ? -5.116 7.679 7.390 1.00 83.88 84 GLY A C 1
ATOM 684 O O . GLY A 1 84 ? -5.499 8.486 6.547 1.00 83.88 84 GLY A O 1
ATOM 685 N N . LEU A 1 85 ? -5.948 6.807 7.968 1.00 81.75 85 LEU A N 1
ATOM 686 C CA . LEU A 1 85 ? -7.377 6.720 7.670 1.00 81.75 85 LEU A CA 1
ATOM 687 C C . LEU A 1 85 ? -8.190 7.571 8.656 1.00 81.75 85 LEU A C 1
ATOM 689 O O . LEU A 1 85 ? -7.982 7.504 9.869 1.00 81.75 85 LEU A O 1
ATOM 693 N N . SER A 1 86 ? -9.148 8.345 8.137 1.00 79.19 86 SER A N 1
ATOM 694 C CA . SER A 1 86 ? -10.122 9.084 8.953 1.00 79.19 86 SER A CA 1
ATOM 695 C C . SER A 1 86 ? -11.069 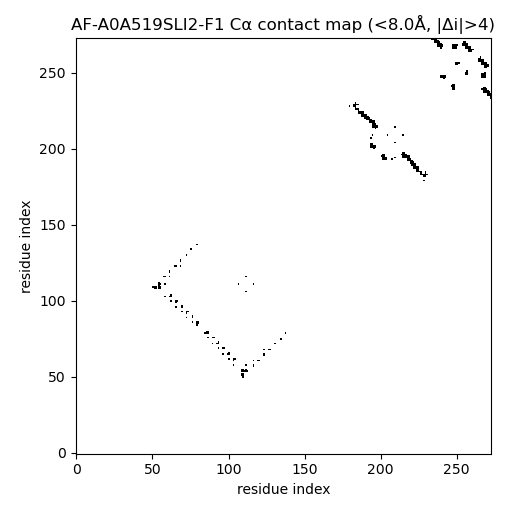8.140 9.688 1.00 79.19 86 SER A C 1
ATOM 697 O O . SER A 1 86 ? -11.380 7.047 9.205 1.00 79.19 86 SER A O 1
ATOM 699 N N . ASN A 1 87 ? -11.545 8.572 10.858 1.00 82.44 87 ASN A N 1
ATOM 700 C CA . ASN A 1 87 ? -12.193 7.676 11.805 1.00 82.44 87 ASN A CA 1
ATOM 701 C C . ASN A 1 87 ? -13.455 8.225 12.501 1.00 82.44 87 ASN A C 1
ATOM 703 O O . ASN A 1 87 ? -13.801 7.841 13.621 1.00 82.44 87 ASN A O 1
ATOM 707 N N . ASP A 1 88 ? -14.203 9.069 11.802 1.00 82.81 88 ASP A N 1
ATOM 708 C CA . ASP A 1 88 ? -15.412 9.724 12.318 1.00 82.81 88 ASP A CA 1
ATOM 709 C C . ASP A 1 88 ? -16.432 8.706 12.873 1.00 82.81 88 ASP A C 1
ATOM 711 O O . ASP A 1 88 ? -17.137 8.948 13.856 1.00 82.81 88 ASP A O 1
ATOM 715 N N . SER A 1 89 ? -16.480 7.507 12.276 1.00 86.44 89 SER A N 1
ATOM 716 C CA . SER A 1 89 ? -17.404 6.450 12.693 1.00 86.44 89 SER A CA 1
ATOM 717 C C . SER A 1 89 ? -17.045 5.778 14.024 1.00 86.44 89 SER A C 1
ATOM 719 O O . SER A 1 89 ? -17.964 5.370 14.738 1.00 86.44 89 SER A O 1
ATOM 721 N N . LEU A 1 90 ? -15.759 5.633 14.384 1.00 88.62 90 LEU A N 1
ATOM 722 C CA . LEU A 1 90 ? -15.392 5.080 15.694 1.00 88.62 90 LEU A CA 1
ATOM 723 C C . LEU A 1 90 ? -15.433 6.160 16.772 1.00 88.62 90 LEU A C 1
ATOM 725 O O . LEU A 1 90 ? -15.835 5.854 17.891 1.00 88.62 90 LEU A O 1
ATOM 729 N N . GLU A 1 91 ? -15.124 7.416 16.446 1.00 90.00 91 GLU A N 1
ATOM 730 C CA . GLU A 1 91 ? -15.287 8.536 17.384 1.00 90.00 91 GLU A CA 1
ATOM 731 C C . GLU A 1 91 ? -16.740 8.667 17.855 1.00 90.00 91 GLU A C 1
ATOM 733 O O . GLU A 1 91 ? -17.006 8.731 19.059 1.00 90.00 91 GLU A O 1
ATOM 738 N N . ALA A 1 92 ? -17.702 8.576 16.930 1.00 92.44 92 ALA A N 1
ATOM 739 C CA . ALA A 1 92 ? -19.124 8.554 17.267 1.00 92.44 92 ALA A CA 1
ATOM 740 C C . ALA A 1 92 ? -19.503 7.370 18.183 1.00 92.44 92 ALA A C 1
ATOM 742 O O . ALA A 1 92 ? -20.338 7.508 19.082 1.00 92.44 92 ALA A O 1
ATOM 743 N N . ARG A 1 93 ? -18.876 6.200 18.001 1.00 93.12 93 ARG A N 1
ATOM 744 C CA . ARG A 1 93 ? -19.111 5.018 18.852 1.00 93.12 93 ARG A CA 1
ATOM 745 C C . ARG A 1 93 ? -18.515 5.184 20.239 1.00 93.12 93 ARG A C 1
ATOM 747 O O . ARG A 1 93 ? -19.194 4.868 21.211 1.00 93.12 93 ARG A O 1
ATOM 754 N N . ILE A 1 94 ? -17.298 5.715 20.341 1.00 94.81 94 ILE A N 1
ATOM 755 C CA . ILE A 1 94 ? -16.644 6.035 21.616 1.00 94.81 94 ILE A CA 1
ATOM 756 C C . ILE A 1 94 ? -17.495 7.047 22.392 1.00 94.81 94 ILE A C 1
ATOM 758 O O . ILE A 1 94 ? -17.743 6.859 23.583 1.00 94.81 94 ILE A O 1
ATOM 762 N N . ALA A 1 95 ? -18.025 8.073 21.720 1.00 95.56 95 ALA A N 1
ATOM 763 C CA . ALA A 1 95 ? -18.961 9.020 22.324 1.00 95.56 95 ALA A CA 1
ATOM 764 C C . ALA A 1 95 ? -20.242 8.328 22.831 1.00 95.56 95 ALA A C 1
ATOM 766 O O . ALA A 1 95 ? -20.676 8.575 23.957 1.00 95.56 95 ALA A O 1
ATOM 767 N N . GLY A 1 96 ? -20.811 7.406 22.046 1.00 95.81 96 GLY A N 1
ATOM 768 C CA . GLY A 1 96 ? -21.962 6.597 22.456 1.00 95.81 96 GLY A CA 1
ATOM 769 C C . GLY A 1 96 ? -21.683 5.706 23.674 1.00 95.81 96 GLY A C 1
ATOM 770 O O . GLY A 1 96 ? -22.505 5.649 24.587 1.00 95.81 96 GLY A O 1
ATOM 771 N N . ILE A 1 97 ? -20.514 5.062 23.721 1.00 96.31 97 ILE A N 1
ATOM 772 C CA . ILE A 1 97 ? -20.058 4.243 24.856 1.00 96.31 97 ILE A CA 1
ATOM 773 C C . ILE A 1 97 ? -19.865 5.109 26.105 1.00 96.31 97 ILE A C 1
ATOM 775 O O . ILE A 1 97 ? -20.283 4.717 27.192 1.00 96.31 97 ILE A O 1
ATOM 779 N N . ASN A 1 98 ? -19.303 6.314 25.965 1.00 96.44 98 ASN A N 1
ATOM 780 C CA . ASN A 1 98 ? -19.184 7.266 27.071 1.00 96.44 98 ASN A CA 1
ATOM 781 C C . ASN A 1 98 ? -20.561 7.677 27.619 1.00 96.44 98 ASN A C 1
ATOM 783 O O . ASN A 1 98 ? -20.742 7.728 28.834 1.00 96.44 98 ASN A O 1
ATOM 787 N N . ALA A 1 99 ? -21.545 7.926 26.749 1.00 97.50 99 ALA A N 1
ATOM 788 C CA . ALA A 1 99 ? -22.911 8.233 27.174 1.00 97.50 99 ALA A CA 1
ATOM 789 C C . ALA A 1 99 ? -23.566 7.054 27.917 1.00 97.50 99 ALA A C 1
ATOM 791 O O . ALA A 1 99 ? -24.227 7.252 28.939 1.00 97.50 99 ALA A O 1
ATOM 792 N N . ASP A 1 100 ? -23.346 5.823 27.448 1.00 95.81 100 ASP A N 1
ATOM 793 C CA . ASP A 1 100 ? -23.819 4.616 28.128 1.00 95.81 100 ASP A CA 1
ATOM 794 C C . ASP A 1 100 ? -23.142 4.417 29.492 1.00 95.81 100 ASP A C 1
ATOM 796 O O . ASP A 1 100 ? -23.831 4.121 30.466 1.00 95.81 100 ASP A O 1
ATOM 800 N N . LEU A 1 101 ? -21.829 4.652 29.598 1.00 96.56 101 LEU A N 1
ATOM 801 C CA . LEU A 1 101 ? -21.091 4.622 30.866 1.00 96.56 101 LEU A CA 1
ATOM 802 C C . LEU A 1 101 ? -21.619 5.655 31.861 1.00 96.56 101 LEU A C 1
ATOM 804 O O . LEU A 1 101 ? -21.792 5.340 33.038 1.00 96.56 101 LEU A O 1
ATOM 808 N N . LEU A 1 102 ? -21.909 6.876 31.404 1.00 96.81 102 LEU A N 1
ATOM 809 C CA . LEU A 1 102 ? -22.527 7.906 32.241 1.00 96.81 102 LEU A CA 1
ATOM 810 C C . LEU A 1 102 ? -23.905 7.458 32.739 1.00 96.81 102 LEU A C 1
ATOM 812 O O . LEU A 1 102 ? -24.198 7.594 33.928 1.00 96.81 102 LEU A O 1
ATOM 816 N N . LYS A 1 103 ? -24.728 6.860 31.865 1.00 95.31 103 LYS A N 1
ATOM 817 C CA . LYS A 1 103 ? -26.029 6.312 32.264 1.00 95.31 103 LYS A CA 1
ATOM 818 C C . LYS A 1 103 ? -25.866 5.169 33.273 1.00 95.31 103 LYS A C 1
ATOM 820 O O . LYS A 1 103 ? -26.559 5.176 34.287 1.00 95.31 103 LYS A O 1
ATOM 825 N N . LEU A 1 104 ? -24.935 4.238 33.056 1.00 94.00 104 LEU A N 1
ATOM 826 C CA . LEU A 1 104 ? -24.662 3.136 33.984 1.00 94.00 104 LEU A CA 1
ATOM 827 C C . LEU A 1 104 ? -24.221 3.648 35.364 1.00 94.00 104 LEU A C 1
ATOM 829 O O . LEU A 1 104 ? -24.762 3.234 36.385 1.00 94.00 104 LEU A O 1
ATOM 833 N N . ARG A 1 105 ? -23.312 4.624 35.406 1.00 94.75 105 ARG A N 1
ATOM 834 C CA . ARG A 1 105 ? -22.837 5.240 36.657 1.00 94.75 105 ARG A CA 1
ATOM 835 C C . ARG A 1 105 ? -23.904 6.075 37.376 1.00 94.75 105 ARG A C 1
ATOM 837 O O . ARG A 1 105 ? -23.746 6.359 38.558 1.00 94.75 105 ARG A O 1
ATOM 844 N N . SER A 1 106 ? -24.980 6.463 36.689 1.00 94.75 106 SER A N 1
ATOM 845 C CA . SER A 1 106 ? -26.087 7.227 37.281 1.00 94.75 106 SER A CA 1
ATOM 846 C C . SER A 1 106 ? -27.111 6.369 38.038 1.00 94.75 106 SER A C 1
ATOM 848 O O . SER A 1 106 ? -27.924 6.917 38.788 1.00 94.75 106 SER A O 1
ATOM 850 N N . PHE A 1 107 ? -27.096 5.038 37.868 1.00 93.12 107 PHE A N 1
ATOM 851 C CA . PHE A 1 107 ? -28.006 4.158 38.600 1.00 93.12 107 PHE A CA 1
ATOM 852 C C . PHE A 1 107 ? -27.690 4.179 40.099 1.00 93.12 107 PHE A C 1
ATOM 854 O O . PHE A 1 107 ? -26.554 3.999 40.529 1.00 93.12 107 PHE A O 1
ATOM 861 N N . LYS A 1 108 ? -28.734 4.361 40.911 1.00 90.50 108 LYS A N 1
ATOM 862 C CA . LYS A 1 108 ? -28.665 4.230 42.372 1.00 90.50 108 LYS A CA 1
ATOM 863 C C . LYS A 1 108 ? -28.670 2.755 42.784 1.00 90.50 108 LYS A C 1
ATOM 865 O O . LYS A 1 108 ? -29.161 1.911 42.025 1.00 90.50 108 LYS A O 1
ATOM 870 N N . ALA A 1 109 ? -28.216 2.470 44.003 1.00 83.31 109 ALA A N 1
ATOM 871 C CA . ALA A 1 109 ? -28.201 1.121 44.571 1.00 83.31 109 ALA A CA 1
ATOM 872 C C . ALA A 1 109 ? -29.554 0.408 44.387 1.00 83.31 109 ALA A C 1
ATOM 874 O O . ALA A 1 109 ? -30.612 0.961 44.700 1.00 83.31 109 ALA A O 1
ATOM 875 N N . GLY A 1 110 ? -29.535 -0.792 43.801 1.00 79.31 110 GLY A N 1
ATOM 876 C CA . GLY A 1 110 ? -30.732 -1.610 43.561 1.00 79.31 110 GLY A CA 1
ATOM 877 C C . GLY A 1 110 ? -31.700 -1.125 42.462 1.00 79.31 110 GLY A C 1
ATOM 878 O O . GLY A 1 110 ? -32.636 -1.860 42.114 1.00 79.31 110 GLY A O 1
ATOM 879 N N . SER A 1 111 ? -31.475 0.056 41.867 1.00 88.62 111 SER A N 1
ATOM 880 C CA . SER A 1 111 ? -32.314 0.619 40.789 1.00 88.62 111 SER A CA 1
ATOM 881 C C . SER A 1 111 ? -32.028 0.021 39.405 1.00 88.62 111 SER A C 1
ATOM 883 O O . SER A 1 111 ? -32.818 0.198 38.477 1.00 88.62 111 SER A O 1
ATOM 885 N N . PHE A 1 112 ? -30.935 -0.740 39.271 1.00 92.62 112 PHE A N 1
ATOM 886 C CA . PHE A 1 112 ? -30.559 -1.412 38.031 1.00 92.62 112 PHE A CA 1
ATOM 887 C C . PHE A 1 112 ? -31.452 -2.633 37.766 1.00 92.62 112 PHE A C 1
ATOM 889 O O . PHE A 1 112 ? -31.189 -3.759 38.205 1.00 92.62 112 PHE A O 1
ATOM 896 N N . SER A 1 113 ? -32.576 -2.381 37.095 1.00 91.38 113 SER A N 1
ATOM 897 C CA . SER A 1 113 ? -33.610 -3.374 36.803 1.00 91.38 113 SER A CA 1
ATOM 898 C C . SER A 1 113 ? -33.116 -4.476 35.858 1.00 91.38 113 SER A C 1
ATOM 900 O O . SER A 1 113 ? -32.145 -4.307 35.122 1.00 91.38 113 SER A O 1
ATOM 902 N N . LEU A 1 114 ? -33.817 -5.615 35.843 1.00 90.56 114 LEU A N 1
ATOM 903 C CA . LEU A 1 114 ? -33.501 -6.720 34.930 1.00 90.56 114 LEU A CA 1
ATOM 904 C C . LEU A 1 114 ? -33.642 -6.307 33.452 1.00 90.56 114 LEU A C 1
ATOM 906 O O . LEU A 1 114 ? -32.862 -6.752 32.615 1.00 90.56 114 LEU A O 1
ATOM 910 N N . ALA A 1 115 ? -34.598 -5.427 33.141 1.00 93.62 115 ALA A N 1
ATOM 911 C CA . ALA A 1 115 ? -34.793 -4.905 31.791 1.00 93.62 115 ALA A CA 1
ATOM 912 C C . ALA A 1 115 ? -33.613 -4.025 31.339 1.00 93.62 115 ALA A C 1
ATOM 914 O O . ALA A 1 115 ? -33.140 -4.166 30.213 1.00 93.62 115 ALA A O 1
ATOM 915 N N . GLU A 1 116 ? -33.091 -3.158 32.216 1.00 93.69 116 GLU A N 1
ATOM 916 C CA . GLU A 1 116 ? -31.894 -2.361 31.907 1.00 93.69 116 GLU A CA 1
ATOM 917 C C . GLU A 1 116 ? -30.651 -3.259 31.787 1.00 93.69 116 GLU A C 1
ATOM 919 O O . GLU A 1 116 ? -29.905 -3.111 30.823 1.00 93.69 116 GLU A O 1
ATOM 924 N N . GLN A 1 117 ? -30.481 -4.261 32.662 1.00 92.12 117 GLN A N 1
ATOM 925 C CA . GLN A 1 117 ? -29.414 -5.272 32.535 1.00 92.12 117 GLN A CA 1
ATOM 926 C C . GLN A 1 117 ? -29.421 -5.938 31.151 1.00 92.12 117 GLN A C 1
ATOM 928 O O . GLN A 1 117 ? -28.396 -6.008 30.474 1.00 92.12 117 GLN A O 1
ATOM 933 N N . GLN A 1 118 ? -30.585 -6.409 30.699 1.00 95.12 118 GLN A N 1
ATOM 934 C CA . GLN A 1 118 ? -30.725 -7.043 29.386 1.00 95.12 118 GLN A CA 1
ATOM 935 C C . GLN A 1 118 ? -30.451 -6.063 28.242 1.00 95.12 118 GLN A C 1
ATOM 937 O O . GLN A 1 118 ? -29.763 -6.414 27.285 1.00 95.12 118 GLN A O 1
ATOM 942 N N . ARG A 1 119 ? -30.941 -4.825 28.353 1.00 96.00 119 ARG A N 1
ATOM 943 C CA . ARG A 1 119 ? -30.748 -3.780 27.343 1.00 96.00 119 ARG A CA 1
ATOM 944 C C . ARG A 1 119 ? -29.273 -3.423 27.160 1.00 96.00 119 ARG A C 1
ATOM 946 O O . ARG A 1 119 ? -28.798 -3.402 26.026 1.00 96.00 119 ARG A O 1
ATOM 953 N N . PHE A 1 120 ? -28.550 -3.164 28.249 1.00 96.12 120 PHE A N 1
ATOM 954 C CA . PHE A 1 120 ? -27.119 -2.858 28.189 1.00 96.12 120 PHE A CA 1
ATOM 955 C C . PHE A 1 120 ? -26.300 -4.067 27.738 1.00 96.12 120 PHE A C 1
ATOM 957 O O . PHE A 1 120 ? -25.398 -3.908 26.922 1.00 96.12 120 PHE A O 1
ATOM 964 N N . LYS A 1 121 ? -26.672 -5.284 28.154 1.00 95.50 121 LYS A N 1
ATOM 965 C CA . LYS A 1 121 ? -26.010 -6.508 27.684 1.00 95.50 121 LYS A CA 1
ATOM 966 C C . LYS A 1 121 ? -26.174 -6.700 26.175 1.00 95.50 121 LYS A C 1
ATOM 968 O O . LYS A 1 121 ? -25.204 -6.962 25.473 1.00 95.50 121 LYS A O 1
ATOM 973 N N . GLN A 1 122 ? -27.387 -6.532 25.649 1.00 97.19 122 GLN A N 1
ATOM 974 C CA . GLN A 1 122 ? -27.638 -6.653 24.212 1.00 97.19 122 GLN A CA 1
ATOM 975 C C . GLN A 1 122 ? -26.877 -5.591 23.410 1.00 97.19 122 GLN A C 1
ATOM 977 O O . GLN A 1 122 ? -26.386 -5.863 22.312 1.00 97.19 122 GLN A O 1
ATOM 982 N N . ARG A 1 123 ? -26.771 -4.378 23.959 1.00 95.81 123 ARG A N 1
ATOM 983 C CA . ARG A 1 123 ? -26.016 -3.293 23.340 1.00 95.81 123 ARG A CA 1
ATOM 984 C C . ARG A 1 123 ? -24.508 -3.560 23.356 1.00 95.81 123 ARG A C 1
ATOM 986 O O . ARG A 1 123 ? -23.880 -3.354 22.321 1.00 95.81 123 ARG A O 1
ATOM 993 N N . ALA A 1 124 ? -23.954 -4.071 24.455 1.00 95.88 124 ALA A N 1
ATOM 994 C CA . ALA A 1 124 ? -22.555 -4.494 24.536 1.00 95.88 124 ALA A CA 1
ATOM 995 C C . ALA A 1 124 ? -22.230 -5.567 23.483 1.00 95.88 124 ALA A C 1
ATOM 997 O O . ALA A 1 124 ? -21.326 -5.365 22.677 1.00 95.88 124 ALA A O 1
ATOM 998 N N . LEU A 1 125 ? -23.053 -6.619 23.374 1.00 96.81 125 LEU A N 1
ATOM 999 C CA . LEU A 1 125 ? -22.901 -7.668 22.351 1.00 96.81 125 LEU A CA 1
ATOM 1000 C C . LEU A 1 125 ? -22.916 -7.110 20.921 1.00 96.81 125 LEU A C 1
ATOM 1002 O O . LEU A 1 125 ? -22.154 -7.531 20.051 1.00 96.81 125 LEU A O 1
ATOM 1006 N N . ASN A 1 126 ? -23.796 -6.144 20.653 1.00 96.19 126 ASN A N 1
ATOM 1007 C CA . ASN A 1 126 ? -23.869 -5.504 19.346 1.00 96.19 126 ASN A CA 1
ATOM 1008 C C . ASN A 1 126 ? -22.630 -4.644 19.048 1.00 96.19 126 ASN A C 1
ATOM 1010 O O . ASN A 1 126 ? -22.170 -4.610 17.905 1.00 96.19 126 ASN A O 1
ATOM 1014 N N . LEU A 1 127 ? -22.089 -3.953 20.050 1.00 95.75 127 LEU A N 1
ATOM 1015 C CA . LEU A 1 127 ? -20.862 -3.177 19.908 1.00 95.75 127 LEU A CA 1
ATOM 1016 C C . LEU A 1 127 ? -19.636 -4.081 19.740 1.00 95.75 127 LEU A C 1
ATOM 1018 O O . LEU A 1 127 ? -18.784 -3.762 18.918 1.00 95.75 127 LEU A O 1
ATOM 1022 N N . GLU A 1 128 ? -19.569 -5.204 20.450 1.00 94.94 128 GLU A N 1
ATOM 1023 C CA . GLU A 1 128 ? -18.506 -6.205 20.326 1.00 94.94 128 GLU A CA 1
ATOM 1024 C C . GLU A 1 128 ? -18.503 -6.848 18.932 1.00 94.94 128 GLU A C 1
ATOM 1026 O O . GLU A 1 128 ? -17.473 -6.897 18.262 1.00 94.94 128 GLU A O 1
ATOM 1031 N N . SER A 1 129 ? -19.674 -7.254 18.430 1.00 95.75 129 SER A N 1
ATOM 1032 C CA . SER A 1 129 ? -19.808 -7.801 17.074 1.00 95.75 129 SER A CA 1
ATOM 1033 C C . SER A 1 129 ? -19.337 -6.813 16.002 1.00 95.75 129 SER A C 1
ATOM 1035 O O . SER A 1 129 ? -18.656 -7.193 15.047 1.00 95.75 129 SER A O 1
ATOM 1037 N N . GLN A 1 130 ? -19.674 -5.533 16.163 1.00 92.56 130 GLN A N 1
ATOM 1038 C CA . GLN A 1 130 ? -19.241 -4.495 15.232 1.00 92.56 130 GLN A CA 1
ATOM 1039 C C . GLN A 1 130 ? -17.748 -4.193 15.339 1.00 92.56 130 GLN A C 1
ATOM 1041 O O . GLN A 1 130 ? -17.124 -3.952 14.307 1.00 92.56 130 GLN A O 1
ATOM 1046 N N . LEU A 1 131 ? -17.189 -4.229 16.552 1.00 93.12 131 LEU A N 1
ATOM 1047 C CA . LEU A 1 131 ? -15.757 -4.072 16.785 1.00 93.12 131 LEU A CA 1
ATOM 1048 C C . LEU A 1 131 ? -14.986 -5.174 16.053 1.00 93.12 131 LEU A C 1
ATOM 1050 O O . LEU A 1 131 ? -14.125 -4.859 15.240 1.00 93.12 131 LEU A O 1
ATOM 1054 N N . LYS A 1 132 ? -15.390 -6.438 16.236 1.00 93.94 132 LYS A N 1
ATOM 1055 C CA . LYS A 1 132 ? -14.771 -7.591 15.573 1.00 93.94 132 LYS A CA 1
ATOM 1056 C C . LYS A 1 132 ? -14.816 -7.482 14.050 1.00 93.94 132 LYS A C 1
ATOM 1058 O O . LYS A 1 132 ? -13.797 -7.620 13.389 1.00 93.94 132 LYS A O 1
ATOM 1063 N N . LYS A 1 133 ? -15.982 -7.149 13.485 1.00 91.88 133 LYS A N 1
ATOM 1064 C CA . LYS A 1 133 ? -16.114 -6.946 12.033 1.00 91.88 133 LYS A CA 1
ATOM 1065 C C . LYS A 1 133 ? -15.189 -5.836 11.524 1.00 91.88 133 LYS A C 1
ATOM 1067 O O . LYS A 1 133 ? -14.711 -5.903 10.396 1.00 91.88 133 LYS A O 1
ATOM 1072 N N . LYS A 1 134 ? -14.979 -4.787 12.323 1.00 89.25 134 LYS A N 1
ATOM 1073 C CA . LYS A 1 134 ? -14.061 -3.697 11.983 1.00 89.25 134 LYS A CA 1
ATOM 1074 C C . LYS A 1 134 ? -12.599 -4.119 12.108 1.00 89.25 134 LYS A C 1
ATOM 1076 O O . LYS A 1 134 ? -11.823 -3.741 11.240 1.00 89.25 134 LYS A O 1
ATOM 1081 N N . ASP A 1 135 ? -12.246 -4.931 13.100 1.00 90.12 135 ASP A N 1
ATOM 1082 C CA . ASP A 1 135 ? -10.899 -5.492 13.235 1.00 90.12 135 ASP A CA 1
ATOM 1083 C C . ASP A 1 135 ? -10.542 -6.382 12.043 1.00 90.12 135 ASP A C 1
ATOM 1085 O O . ASP A 1 135 ? -9.469 -6.209 11.471 1.00 90.12 135 ASP A O 1
ATOM 1089 N N . ASP A 1 136 ? -11.465 -7.244 11.605 1.00 92.19 136 ASP A N 1
ATOM 1090 C CA . ASP A 1 136 ? -11.277 -8.083 10.414 1.00 92.19 136 ASP A CA 1
ATOM 1091 C C . ASP A 1 136 ? -11.034 -7.210 9.167 1.00 92.19 136 ASP A C 1
ATOM 1093 O O . ASP A 1 136 ? -10.060 -7.397 8.442 1.00 92.19 136 ASP A O 1
ATOM 1097 N N . GLN A 1 137 ? -11.852 -6.166 8.969 1.00 89.06 137 GLN A N 1
ATOM 1098 C CA . GLN A 1 137 ? -11.664 -5.208 7.870 1.00 89.06 137 GLN A CA 1
ATOM 1099 C C . GLN A 1 137 ? -10.307 -4.492 7.933 1.00 89.06 137 GLN A C 1
ATOM 1101 O O . GLN A 1 137 ? -9.683 -4.257 6.901 1.00 89.06 137 GLN A O 1
ATOM 1106 N N . ILE A 1 138 ? -9.853 -4.108 9.127 1.00 87.88 138 ILE A N 1
ATOM 1107 C CA . ILE A 1 138 ? -8.560 -3.443 9.315 1.00 87.88 138 ILE A CA 1
ATOM 1108 C C . ILE A 1 138 ? -7.411 -4.414 9.037 1.00 87.88 138 ILE A C 1
ATOM 1110 O O . ILE A 1 138 ? -6.424 -4.009 8.426 1.00 87.88 138 ILE A O 1
ATOM 1114 N N . ALA A 1 139 ? -7.526 -5.673 9.459 1.00 91.06 139 ALA A N 1
ATOM 1115 C CA . ALA A 1 139 ? -6.535 -6.706 9.180 1.00 91.06 139 ALA A CA 1
ATOM 1116 C C . ALA A 1 139 ? -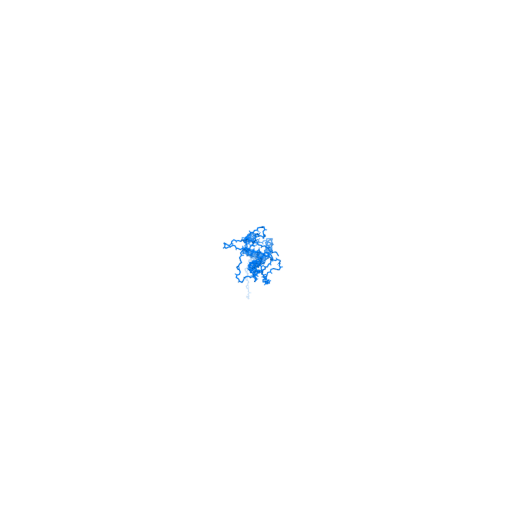6.393 -6.943 7.667 1.00 91.06 139 ALA A C 1
ATOM 1118 O O . ALA A 1 139 ? -5.277 -6.881 7.148 1.00 91.06 139 ALA A O 1
ATOM 1119 N N . ASP A 1 140 ? -7.514 -7.085 6.956 1.00 92.19 140 ASP A N 1
ATOM 1120 C CA . ASP A 1 140 ? -7.540 -7.241 5.497 1.00 92.19 140 ASP A CA 1
ATOM 1121 C C . ASP A 1 140 ? -6.918 -6.033 4.782 1.00 92.19 140 ASP A C 1
ATOM 1123 O O . ASP A 1 140 ? -6.127 -6.180 3.844 1.00 92.19 140 ASP A O 1
ATOM 1127 N N . LEU A 1 141 ? -7.241 -4.816 5.238 1.00 89.62 141 LEU A N 1
ATOM 1128 C CA . LEU A 1 141 ? -6.669 -3.583 4.694 1.00 89.62 141 LEU A CA 1
ATOM 1129 C C . LEU A 1 141 ? -5.159 -3.497 4.939 1.00 89.62 141 LEU A C 1
ATOM 1131 O O . LEU A 1 141 ? -4.426 -3.108 4.031 1.00 89.62 141 LEU A O 1
ATOM 1135 N N . LYS A 1 142 ? -4.680 -3.873 6.132 1.00 89.88 142 LYS A N 1
ATOM 1136 C CA . LYS A 1 142 ? -3.244 -3.911 6.454 1.00 89.88 142 LYS A CA 1
ATOM 1137 C C . LYS A 1 142 ? -2.507 -4.892 5.540 1.00 89.88 142 LYS A C 1
ATOM 1139 O O . LYS A 1 142 ? -1.516 -4.505 4.924 1.00 89.88 142 LYS A O 1
ATOM 1144 N N . GLN A 1 143 ? -3.027 -6.110 5.391 1.00 94.06 143 GLN A N 1
ATOM 1145 C CA . GLN A 1 143 ? -2.443 -7.131 4.520 1.00 94.06 143 GLN A CA 1
ATOM 1146 C C . GLN A 1 143 ? -2.423 -6.688 3.050 1.00 94.06 143 GLN A C 1
ATOM 1148 O O . GLN A 1 143 ? -1.412 -6.829 2.361 1.00 94.06 143 GLN A O 1
ATOM 1153 N N . SER A 1 144 ? -3.527 -6.113 2.571 1.00 92.44 144 SER A N 1
ATOM 1154 C CA . SER A 1 144 ? -3.625 -5.611 1.197 1.00 92.44 144 SER A CA 1
ATOM 1155 C C . SER A 1 144 ? -2.632 -4.475 0.944 1.00 92.44 144 SER A C 1
ATOM 1157 O O . SER A 1 144 ? -1.977 -4.450 -0.095 1.00 92.44 144 SER A O 1
ATOM 1159 N N . ASN A 1 145 ? -2.476 -3.556 1.901 1.00 91.31 145 ASN A N 1
ATOM 1160 C CA . ASN A 1 145 ? -1.530 -2.448 1.796 1.00 91.31 145 ASN A CA 1
ATOM 1161 C C . ASN A 1 145 ? -0.074 -2.946 1.754 1.00 91.31 145 ASN A C 1
ATOM 1163 O O . ASN A 1 145 ? 0.692 -2.522 0.894 1.00 9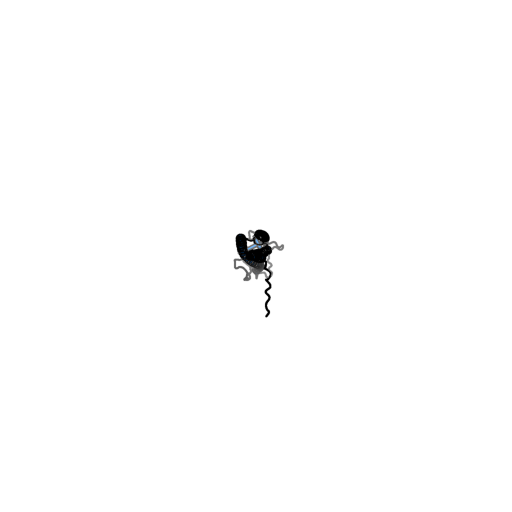1.31 145 ASN A O 1
ATOM 1167 N N . GLU A 1 146 ? 0.296 -3.909 2.601 1.00 92.81 146 GLU A N 1
ATOM 1168 C CA . GLU A 1 146 ? 1.631 -4.523 2.582 1.00 92.81 146 GLU A CA 1
ATOM 1169 C C . GLU A 1 146 ? 1.937 -5.217 1.243 1.00 92.81 146 GLU A C 1
ATOM 1171 O O . GLU A 1 146 ? 3.016 -5.032 0.665 1.00 92.81 146 GLU A O 1
ATOM 1176 N N . SER A 1 147 ? 0.96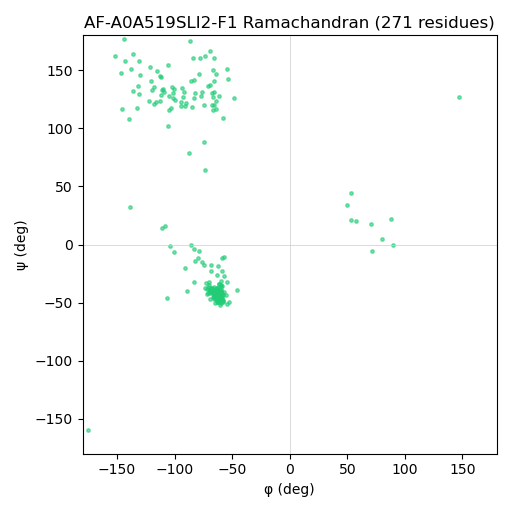5 -5.962 0.704 1.00 96.12 147 SER A N 1
ATOM 1177 C CA . SER A 1 147 ? 1.086 -6.604 -0.609 1.00 96.12 147 SER A CA 1
ATOM 1178 C C . SER A 1 147 ? 1.275 -5.570 -1.720 1.00 96.12 147 SER A C 1
ATOM 1180 O O . SER A 1 147 ? 2.208 -5.681 -2.516 1.00 96.12 147 SER A O 1
ATOM 1182 N N . LEU A 1 148 ? 0.431 -4.532 -1.753 1.00 96.12 148 LEU A N 1
ATOM 1183 C CA . LEU A 1 148 ? 0.508 -3.460 -2.750 1.00 96.12 148 LEU A CA 1
ATOM 1184 C C . LEU A 1 148 ? 1.816 -2.670 -2.648 1.00 96.12 148 LEU A C 1
ATOM 1186 O O . LEU A 1 148 ? 2.394 -2.294 -3.671 1.00 96.12 148 LEU A O 1
ATOM 1190 N N . TYR A 1 149 ? 2.312 -2.434 -1.434 1.00 94.94 149 TYR A N 1
ATOM 1191 C CA . TYR A 1 149 ? 3.591 -1.769 -1.203 1.00 94.94 149 TYR A CA 1
ATOM 1192 C C . TYR A 1 149 ? 4.762 -2.593 -1.753 1.00 94.94 149 TYR A C 1
ATOM 1194 O O . TYR A 1 149 ? 5.626 -2.068 -2.465 1.00 94.94 149 TYR A O 1
ATOM 1202 N N . THR A 1 150 ? 4.760 -3.899 -1.480 1.00 96.94 150 THR A N 1
ATOM 1203 C CA . THR A 1 150 ? 5.771 -4.843 -1.975 1.00 96.94 150 THR A CA 1
ATOM 1204 C C . THR A 1 150 ? 5.747 -4.944 -3.497 1.00 96.94 150 THR A C 1
ATOM 1206 O O . THR A 1 150 ? 6.793 -4.859 -4.148 1.00 96.94 150 THR A O 1
ATOM 1209 N N . GLU A 1 151 ? 4.556 -5.071 -4.084 1.00 96.94 151 GLU A N 1
ATOM 1210 C CA . GLU A 1 151 ? 4.369 -5.130 -5.532 1.00 96.94 151 GLU A CA 1
ATOM 1211 C C . GLU A 1 151 ? 4.837 -3.836 -6.203 1.00 96.94 151 GLU A C 1
ATOM 1213 O O . GLU A 1 151 ? 5.633 -3.878 -7.140 1.00 96.94 151 GLU A O 1
ATOM 1218 N N . THR A 1 152 ? 4.432 -2.679 -5.674 1.00 96.94 152 THR A N 1
ATOM 1219 C CA . THR A 1 152 ? 4.834 -1.368 -6.202 1.00 96.94 152 THR A CA 1
ATOM 1220 C C . THR A 1 152 ? 6.348 -1.184 -6.155 1.00 96.94 152 THR A C 1
ATOM 1222 O O . THR A 1 152 ? 6.946 -0.714 -7.124 1.00 96.94 152 THR A O 1
ATOM 1225 N N . THR A 1 153 ? 6.986 -1.567 -5.048 1.00 97.06 153 THR A N 1
ATOM 1226 C CA . THR A 1 153 ? 8.446 -1.484 -4.894 1.00 97.06 153 THR A CA 1
ATOM 1227 C C . THR A 1 153 ? 9.147 -2.386 -5.908 1.00 97.06 153 THR A C 1
ATOM 1229 O O . THR A 1 153 ? 10.013 -1.928 -6.653 1.00 97.06 153 THR A O 1
ATOM 1232 N N . THR A 1 154 ? 8.691 -3.634 -6.035 1.00 97.25 154 THR A N 1
ATOM 1233 C CA . THR A 1 154 ? 9.229 -4.605 -6.999 1.00 97.25 154 THR A CA 1
ATOM 1234 C C . THR A 1 154 ? 9.066 -4.131 -8.446 1.00 97.25 154 THR A C 1
ATOM 1236 O O . THR A 1 154 ? 9.980 -4.270 -9.262 1.00 97.25 154 THR A O 1
ATOM 1239 N N . LEU A 1 155 ? 7.906 -3.567 -8.795 1.00 97.75 155 LEU A N 1
ATOM 1240 C CA . LEU A 1 155 ? 7.642 -3.035 -10.131 1.00 97.75 155 LEU A CA 1
ATOM 1241 C C . LEU A 1 155 ? 8.533 -1.833 -10.447 1.00 97.75 155 LEU A C 1
ATOM 1243 O O . LEU A 1 155 ? 9.087 -1.778 -11.543 1.00 97.75 155 LEU A O 1
ATOM 1247 N N . LYS A 1 156 ? 8.741 -0.918 -9.491 1.00 97.50 156 LYS A N 1
ATOM 1248 C CA . LYS A 1 156 ? 9.674 0.210 -9.651 1.00 97.50 156 LYS A CA 1
ATOM 1249 C C . LYS A 1 156 ? 11.110 -0.264 -9.871 1.00 97.50 156 LYS A C 1
ATOM 1251 O O . LYS A 1 156 ? 11.783 0.227 -10.773 1.00 97.50 156 LYS A O 1
ATOM 1256 N N . GLU A 1 157 ? 11.575 -1.253 -9.112 1.00 97.56 157 GLU A N 1
ATOM 1257 C CA . GLU A 1 157 ? 12.910 -1.830 -9.313 1.00 97.56 157 GLU A CA 1
ATOM 1258 C C . GLU A 1 157 ? 13.065 -2.471 -10.697 1.00 97.56 157 GLU A C 1
ATOM 1260 O O . GLU A 1 157 ? 14.071 -2.253 -11.377 1.00 97.56 157 GLU A O 1
ATOM 1265 N N . LYS A 1 158 ? 12.063 -3.241 -11.142 1.00 97.38 158 LYS A N 1
ATOM 1266 C CA . LYS A 1 158 ? 12.041 -3.830 -12.490 1.00 97.38 158 LYS A CA 1
ATOM 1267 C C . LYS A 1 158 ? 12.033 -2.752 -13.570 1.00 97.38 158 LYS A C 1
ATOM 1269 O O . LYS A 1 158 ? 12.780 -2.871 -14.537 1.00 97.38 158 LYS A O 1
ATOM 1274 N N . GLN A 1 159 ? 11.233 -1.702 -13.401 1.00 97.81 159 GLN A N 1
ATOM 1275 C CA . GLN A 1 159 ? 11.163 -0.580 -14.334 1.00 97.81 159 GLN A CA 1
ATOM 1276 C C . GLN A 1 159 ? 12.516 0.125 -14.465 1.00 97.81 159 GLN A C 1
ATOM 1278 O O . GLN A 1 159 ? 12.961 0.369 -15.587 1.00 97.81 159 GLN A O 1
ATOM 1283 N N . ASN A 1 160 ? 13.194 0.396 -13.348 1.00 96.81 160 ASN A N 1
ATOM 1284 C CA . ASN A 1 160 ? 14.519 1.016 -13.357 1.00 96.81 160 ASN A CA 1
ATOM 1285 C C . ASN A 1 160 ? 15.536 0.129 -14.090 1.00 96.81 160 ASN A C 1
ATOM 1287 O O . ASN A 1 160 ? 16.174 0.586 -15.033 1.00 96.81 160 ASN A O 1
ATOM 1291 N N . LYS A 1 161 ? 15.595 -1.172 -13.763 1.00 97.38 161 LYS A N 1
ATOM 1292 C CA . LYS A 1 161 ? 16.486 -2.130 -14.446 1.00 97.38 161 LYS A CA 1
ATOM 1293 C C . LYS A 1 161 ? 16.221 -2.221 -15.950 1.00 97.38 161 LYS A C 1
ATOM 1295 O O . LYS A 1 161 ? 17.164 -2.278 -16.738 1.00 97.38 161 LYS A O 1
ATOM 1300 N N . LEU A 1 162 ? 14.952 -2.249 -16.361 1.00 97.19 162 LEU A N 1
ATOM 1301 C CA . LEU A 1 162 ? 14.581 -2.264 -17.779 1.00 97.19 162 LEU A CA 1
ATOM 1302 C C . LEU A 1 162 ? 14.990 -0.966 -18.476 1.00 97.19 162 LEU A C 1
ATOM 1304 O O . LEU A 1 162 ? 15.524 -1.017 -19.579 1.00 97.19 162 LEU A O 1
ATOM 1308 N N . THR A 1 163 ? 14.799 0.179 -17.824 1.00 96.62 163 THR A N 1
ATOM 1309 C CA . THR A 1 163 ? 15.191 1.489 -18.361 1.00 96.62 163 THR A CA 1
ATOM 1310 C C . THR A 1 163 ? 16.707 1.575 -18.556 1.00 96.62 163 THR A C 1
ATOM 1312 O O . THR A 1 163 ? 17.166 1.962 -19.633 1.00 96.62 163 THR A O 1
ATOM 1315 N N . ASP A 1 164 ? 17.488 1.122 -17.575 1.00 96.62 164 ASP A N 1
ATOM 1316 C CA . ASP A 1 164 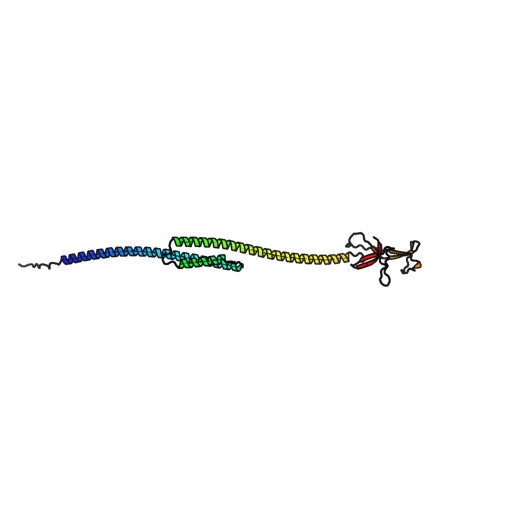? 18.952 1.067 -17.659 1.00 96.62 164 ASP A CA 1
ATOM 1317 C C . ASP A 1 164 ? 19.426 0.121 -18.768 1.00 96.62 164 ASP A C 1
ATOM 1319 O O . ASP A 1 164 ? 20.347 0.435 -19.531 1.00 96.62 164 ASP A O 1
ATOM 1323 N N . THR A 1 165 ? 18.758 -1.028 -18.903 1.00 97.00 165 THR A N 1
ATOM 1324 C CA . THR A 1 165 ? 19.042 -2.007 -19.957 1.00 97.00 165 THR A CA 1
ATOM 1325 C C . THR A 1 165 ? 18.754 -1.420 -21.336 1.00 97.00 165 THR A C 1
ATOM 1327 O O . THR A 1 165 ? 19.591 -1.529 -22.229 1.00 97.00 165 THR A O 1
ATOM 1330 N N . ILE A 1 166 ? 17.614 -0.746 -21.515 1.00 97.25 166 ILE A N 1
ATOM 1331 C CA . ILE A 1 166 ? 17.251 -0.084 -22.776 1.00 97.25 166 ILE A CA 1
ATOM 1332 C C . ILE A 1 166 ? 18.273 1.001 -23.128 1.00 97.25 166 ILE A C 1
ATOM 1334 O O . ILE A 1 166 ? 18.732 1.051 -24.267 1.00 97.25 166 ILE A O 1
ATOM 1338 N N . SER A 1 167 ? 18.670 1.831 -22.161 1.00 96.31 167 SER A N 1
ATOM 1339 C CA . SER A 1 167 ? 19.687 2.870 -22.360 1.00 96.31 167 SER A CA 1
ATOM 1340 C C . SER A 1 167 ? 21.034 2.274 -22.785 1.00 96.31 167 SER A C 1
ATOM 1342 O O . SER A 1 167 ? 21.653 2.725 -23.753 1.00 96.31 167 SER A O 1
ATOM 1344 N N . THR A 1 168 ? 21.452 1.192 -22.121 1.00 97.38 168 THR A N 1
ATOM 1345 C CA . THR A 1 168 ? 22.688 0.470 -22.443 1.00 97.38 168 THR A CA 1
ATOM 1346 C C . THR A 1 168 ? 22.628 -0.130 -23.844 1.00 97.38 168 THR A C 1
ATOM 1348 O O . THR A 1 168 ? 23.530 0.112 -24.639 1.00 97.38 168 THR A O 1
ATOM 1351 N N . ILE A 1 169 ? 21.549 -0.843 -24.185 1.00 97.56 169 ILE A N 1
ATOM 1352 C CA . ILE A 1 169 ? 21.354 -1.430 -25.518 1.00 97.56 169 ILE A CA 1
ATOM 1353 C C . ILE A 1 169 ? 21.350 -0.340 -26.590 1.00 97.56 169 ILE A C 1
ATOM 1355 O O . ILE A 1 169 ? 21.999 -0.500 -27.619 1.00 97.56 169 ILE A O 1
ATOM 1359 N N . ALA A 1 170 ? 20.667 0.784 -26.362 1.00 96.94 170 ALA A N 1
ATOM 1360 C CA . ALA A 1 170 ? 20.632 1.890 -27.312 1.00 96.94 170 ALA A CA 1
ATOM 1361 C C . ALA A 1 170 ? 22.030 2.479 -27.556 1.00 96.94 170 ALA A C 1
ATOM 1363 O O . ALA A 1 170 ? 22.397 2.740 -28.704 1.00 96.94 170 ALA A O 1
ATOM 1364 N N . LYS A 1 171 ? 22.831 2.644 -26.495 1.00 97.19 171 LYS A N 1
ATOM 1365 C CA . LYS A 1 171 ? 24.223 3.094 -26.602 1.00 97.19 171 LYS A CA 1
ATOM 1366 C C . LYS A 1 171 ? 25.088 2.072 -27.339 1.00 97.19 171 LYS A C 1
ATOM 1368 O O . LYS A 1 171 ? 25.742 2.428 -28.310 1.00 97.19 171 LYS A O 1
ATOM 1373 N N . THR A 1 172 ? 25.041 0.801 -26.939 1.00 96.44 172 THR A N 1
ATOM 1374 C CA . THR A 1 172 ? 25.809 -0.272 -27.584 1.00 96.44 172 THR A CA 1
ATOM 1375 C C . THR A 1 172 ? 25.441 -0.427 -29.056 1.00 96.44 172 THR A C 1
ATOM 1377 O O . THR A 1 172 ? 26.331 -0.605 -29.880 1.00 96.44 172 THR A O 1
ATOM 1380 N N . ASN A 1 173 ? 24.160 -0.310 -29.412 1.00 96.56 173 ASN A N 1
ATOM 1381 C CA . ASN A 1 173 ? 23.720 -0.356 -30.803 1.00 96.56 173 ASN A CA 1
ATOM 1382 C C . ASN A 1 173 ? 24.233 0.839 -31.608 1.00 96.56 173 ASN A C 1
ATOM 1384 O O . ASN A 1 173 ? 24.660 0.641 -32.742 1.00 96.56 173 ASN A O 1
ATOM 1388 N N . ARG A 1 174 ? 24.234 2.055 -31.043 1.00 95.75 174 ARG A N 1
ATOM 1389 C CA . ARG A 1 174 ? 24.838 3.225 -31.701 1.00 95.75 174 ARG A CA 1
ATOM 1390 C C . ARG A 1 174 ? 26.335 2.999 -31.934 1.00 95.75 174 ARG A C 1
ATOM 1392 O O . ARG A 1 174 ? 26.777 3.085 -33.075 1.00 95.75 174 ARG A O 1
ATOM 1399 N N . ASP A 1 175 ? 27.074 2.617 -30.894 1.00 95.75 175 ASP A N 1
ATOM 1400 C CA . ASP A 1 175 ? 28.520 2.372 -30.975 1.00 95.75 175 ASP A CA 1
ATOM 1401 C C . ASP A 1 175 ? 28.849 1.256 -31.984 1.00 95.75 175 ASP A C 1
ATOM 1403 O O . ASP A 1 175 ? 29.806 1.350 -32.756 1.00 95.75 175 ASP A O 1
ATOM 1407 N N . LEU A 1 176 ? 28.056 0.179 -31.992 1.00 95.25 176 LEU A N 1
ATOM 1408 C CA . LEU A 1 176 ? 28.223 -0.928 -32.928 1.00 95.25 176 LEU A CA 1
ATOM 1409 C C . LEU A 1 176 ? 27.881 -0.503 -34.358 1.00 95.25 176 LEU A C 1
ATOM 1411 O O . LEU A 1 176 ? 28.614 -0.855 -35.276 1.00 95.25 176 LEU A O 1
ATOM 1415 N N . SER A 1 177 ? 26.821 0.283 -34.553 1.00 92.88 177 SER A N 1
ATOM 1416 C CA . SER A 1 177 ? 26.438 0.813 -35.864 1.00 92.88 177 SER A CA 1
ATOM 1417 C C . SER A 1 177 ? 27.521 1.725 -36.443 1.00 92.88 177 SER A C 1
ATOM 1419 O O . SER A 1 177 ? 27.839 1.622 -37.628 1.00 92.88 177 SER A O 1
ATOM 1421 N N . GLU A 1 178 ? 28.130 2.587 -35.626 1.00 91.62 178 GLU A N 1
ATOM 1422 C CA . GLU A 1 178 ? 29.251 3.438 -36.042 1.00 91.62 178 GLU A CA 1
ATOM 1423 C C . GLU A 1 178 ? 30.472 2.595 -36.435 1.00 91.62 178 GLU A C 1
ATOM 1425 O O . GLU A 1 178 ? 31.042 2.781 -37.514 1.00 91.62 178 GLU A O 1
ATOM 1430 N N . LYS A 1 179 ? 30.828 1.594 -35.619 1.00 92.38 179 LYS A N 1
ATOM 1431 C CA . LYS A 1 179 ? 31.923 0.659 -35.926 1.00 92.38 179 LYS A CA 1
ATOM 1432 C C . LYS A 1 179 ? 31.677 -0.127 -37.206 1.00 92.38 179 LYS A C 1
ATOM 1434 O O . LYS A 1 179 ? 32.590 -0.236 -38.015 1.00 92.38 179 LYS A O 1
ATOM 1439 N N . VAL A 1 180 ? 30.470 -0.657 -37.403 1.00 93.06 180 VAL A N 1
ATOM 1440 C CA . VAL A 1 180 ? 30.093 -1.381 -38.625 1.00 93.06 180 VAL A CA 1
ATOM 1441 C C . VAL A 1 180 ? 30.153 -0.451 -39.831 1.00 93.06 180 VAL A C 1
ATOM 1443 O O . VAL A 1 180 ? 30.692 -0.845 -40.857 1.00 93.06 180 VAL A O 1
ATOM 1446 N N . THR A 1 181 ? 29.697 0.798 -39.707 1.00 89.12 181 THR A N 1
ATOM 1447 C CA . THR A 1 181 ? 29.777 1.789 -40.794 1.00 89.12 181 THR A CA 1
ATOM 1448 C C . THR A 1 181 ? 31.224 1.996 -41.240 1.00 89.12 181 THR A C 1
ATOM 1450 O O . THR A 1 181 ? 31.523 1.868 -42.425 1.00 89.12 181 THR A O 1
ATOM 1453 N N . VAL A 1 182 ? 32.146 2.229 -40.300 1.00 89.25 182 VAL A N 1
ATOM 1454 C CA . VAL A 1 182 ? 33.576 2.392 -40.612 1.00 89.25 182 VAL A CA 1
ATOM 1455 C C . VAL A 1 182 ? 34.183 1.093 -41.147 1.00 89.25 182 VAL A C 1
ATOM 1457 O O . VAL A 1 182 ? 34.861 1.112 -42.172 1.00 89.25 182 VAL A O 1
ATOM 1460 N N . ALA A 1 183 ? 33.913 -0.036 -40.491 1.00 88.81 183 ALA A N 1
ATOM 1461 C CA . ALA A 1 183 ? 34.461 -1.337 -40.861 1.00 88.81 183 ALA A CA 1
ATOM 1462 C C . ALA A 1 183 ? 33.917 -1.862 -42.194 1.00 88.81 183 ALA A C 1
ATOM 1464 O O . ALA A 1 183 ? 34.585 -2.669 -42.819 1.00 88.81 183 ALA A O 1
ATOM 1465 N N . SER A 1 184 ? 32.746 -1.408 -42.647 1.00 90.06 184 SER A N 1
ATOM 1466 C CA . SER A 1 184 ? 32.144 -1.792 -43.930 1.00 90.06 184 SER A CA 1
ATOM 1467 C C . SER A 1 184 ? 32.741 -1.065 -45.141 1.00 90.06 184 SER A C 1
ATOM 1469 O O . SER A 1 184 ? 32.385 -1.384 -46.278 1.00 90.06 184 SER A O 1
ATOM 1471 N N . ARG A 1 185 ? 33.645 -0.096 -44.936 1.00 88.94 185 ARG A N 1
ATOM 1472 C CA . ARG A 1 185 ? 34.315 0.616 -46.032 1.00 88.94 185 ARG A CA 1
ATOM 1473 C C . ARG A 1 185 ? 35.224 -0.349 -46.800 1.00 88.94 185 ARG A C 1
ATOM 1475 O O . ARG A 1 185 ? 36.058 -1.037 -46.217 1.00 88.94 185 ARG A O 1
ATOM 1482 N N . ILE A 1 186 ? 35.050 -0.407 -48.118 1.00 89.75 186 ILE A N 1
ATOM 1483 C CA . ILE A 1 186 ? 35.905 -1.189 -49.017 1.00 89.75 186 ILE A CA 1
ATOM 1484 C C . ILE A 1 186 ? 37.032 -0.288 -49.516 1.00 89.75 186 ILE A C 1
ATOM 1486 O O . ILE A 1 186 ? 36.777 0.819 -49.989 1.00 89.75 186 ILE A O 1
ATOM 1490 N N . GLN A 1 187 ? 38.267 -0.776 -49.433 1.00 88.69 187 GLN A N 1
ATOM 1491 C CA . GLN A 1 187 ? 39.425 -0.111 -50.014 1.00 88.69 187 GLN A CA 1
ATOM 1492 C C . GLN A 1 187 ? 39.585 -0.514 -51.486 1.00 88.69 187 GLN A C 1
ATOM 1494 O O . GLN A 1 187 ? 39.348 -1.661 -51.868 1.00 88.69 187 GLN A O 1
ATOM 1499 N N . ALA A 1 188 ? 39.963 0.455 -52.319 1.00 90.06 188 ALA A N 1
ATOM 1500 C CA . ALA A 1 188 ? 40.418 0.190 -53.674 1.00 90.06 188 ALA A CA 1
ATOM 1501 C C . ALA A 1 188 ? 41.937 -0.023 -53.650 1.00 90.06 188 ALA A C 1
ATOM 1503 O O . ALA A 1 188 ? 42.686 0.859 -53.228 1.00 90.06 188 ALA A O 1
ATOM 1504 N N . ASP A 1 189 ? 42.379 -1.185 -54.116 1.00 90.00 189 ASP A N 1
ATOM 1505 C CA . ASP A 1 189 ? 43.781 -1.565 -54.240 1.00 90.00 189 ASP A CA 1
ATOM 1506 C C . ASP A 1 189 ? 44.229 -1.528 -55.700 1.00 90.00 189 ASP A C 1
ATOM 1508 O O . ASP A 1 189 ? 43.438 -1.737 -56.624 1.00 90.00 189 ASP A O 1
ATOM 1512 N N . ASN A 1 190 ? 45.536 -1.339 -55.910 1.00 88.50 190 ASN A N 1
ATOM 1513 C CA . ASN A 1 190 ? 46.167 -1.414 -57.230 1.00 88.50 190 ASN A CA 1
ATOM 1514 C C . ASN A 1 190 ? 45.481 -0.501 -58.269 1.00 88.50 190 ASN A C 1
ATOM 1516 O O . ASN A 1 190 ? 45.217 -0.922 -59.395 1.00 88.50 190 ASN A O 1
ATOM 1520 N N . VAL A 1 191 ? 45.177 0.739 -57.869 1.00 87.69 191 VAL A N 1
ATOM 1521 C CA . VAL A 1 191 ? 44.661 1.768 -58.777 1.00 87.69 191 VAL A CA 1
ATOM 1522 C C . VAL A 1 191 ? 45.758 2.119 -59.780 1.00 87.69 191 VAL A C 1
ATOM 1524 O O . VAL A 1 191 ? 46.812 2.623 -59.402 1.00 87.69 191 VAL A O 1
ATOM 1527 N N . ARG A 1 192 ? 45.510 1.836 -61.056 1.00 86.38 192 ARG A N 1
ATOM 1528 C CA . ARG A 1 192 ? 46.392 2.146 -62.182 1.00 86.38 192 ARG A CA 1
ATOM 1529 C C . ARG A 1 192 ? 45.673 3.067 -63.140 1.00 86.38 192 ARG A C 1
ATOM 1531 O O . ARG A 1 192 ? 44.526 2.804 -63.507 1.00 86.38 192 ARG A O 1
ATOM 1538 N N . VAL A 1 193 ? 46.363 4.119 -63.549 1.00 85.06 193 VAL A N 1
ATOM 1539 C CA . VAL A 1 193 ? 45.866 5.086 -64.520 1.00 85.06 193 VAL A CA 1
ATOM 1540 C C . VAL A 1 193 ? 46.705 4.939 -65.777 1.00 85.06 193 VAL A C 1
ATOM 1542 O O . VAL A 1 193 ? 47.921 5.049 -65.721 1.00 85.06 193 VAL A O 1
ATOM 1545 N N . SER A 1 194 ? 46.062 4.679 -66.907 1.00 85.19 194 SER A N 1
ATOM 1546 C CA . SER A 1 194 ? 46.727 4.574 -68.201 1.00 85.19 194 SER A CA 1
ATOM 1547 C C . SER A 1 194 ? 46.012 5.416 -69.246 1.00 85.19 194 SER A C 1
ATOM 1549 O O . SER A 1 194 ? 44.836 5.773 -69.112 1.00 85.19 194 SER A O 1
ATOM 1551 N N . VAL A 1 195 ? 46.735 5.765 -70.306 1.00 83.81 195 VAL A N 1
ATOM 1552 C CA . VAL A 1 195 ? 46.201 6.588 -71.388 1.00 83.81 195 VAL A CA 1
ATOM 1553 C C . VAL A 1 195 ? 46.039 5.765 -72.657 1.00 83.81 195 VAL A C 1
ATOM 1555 O O . VAL A 1 195 ? 46.949 5.060 -73.099 1.00 83.81 195 VAL A O 1
ATOM 1558 N N . LEU A 1 196 ? 44.877 5.915 -73.285 1.00 83.38 196 LEU A N 1
ATOM 1559 C CA . LEU A 1 196 ? 44.572 5.383 -74.603 1.00 83.38 196 LEU A CA 1
ATOM 1560 C C . LEU A 1 196 ? 44.703 6.502 -75.639 1.00 83.38 196 LEU A C 1
ATOM 1562 O O . LEU A 1 196 ? 44.202 7.614 -75.451 1.00 83.38 196 LEU A O 1
ATOM 1566 N N . ASN A 1 197 ? 45.374 6.200 -76.748 1.00 82.12 197 ASN A N 1
ATOM 1567 C CA . ASN A 1 197 ? 45.395 7.072 -77.920 1.00 82.12 197 ASN A CA 1
ATOM 1568 C C . ASN A 1 197 ? 44.199 6.785 -78.849 1.00 82.12 197 ASN A C 1
ATOM 1570 O O . ASN A 1 197 ? 43.478 5.811 -78.663 1.00 82.12 197 ASN A O 1
ATOM 1574 N N . LYS A 1 198 ? 44.044 7.577 -79.918 1.00 82.38 198 LYS A N 1
ATOM 1575 C CA . LYS A 1 198 ? 42.970 7.428 -80.928 1.00 82.38 198 LYS A CA 1
ATOM 1576 C C . LYS A 1 198 ? 42.891 6.058 -81.625 1.00 82.38 198 LYS A C 1
ATOM 1578 O O . LYS A 1 198 ? 41.969 5.823 -82.397 1.00 82.38 198 LYS A O 1
ATOM 1583 N N . LYS A 1 199 ? 43.897 5.195 -81.451 1.00 83.00 199 LYS A N 1
ATOM 1584 C CA . LYS A 1 199 ? 43.965 3.832 -82.003 1.00 83.00 199 LYS A CA 1
ATOM 1585 C C . LYS A 1 199 ? 43.798 2.764 -80.914 1.00 83.00 199 LYS A C 1
ATOM 1587 O O . LYS A 1 199 ? 44.202 1.628 -81.133 1.00 83.00 199 LYS A O 1
ATOM 1592 N N . ASP A 1 200 ? 43.297 3.140 -79.738 1.00 78.94 200 ASP A N 1
ATOM 1593 C CA . ASP A 1 200 ? 43.086 2.273 -78.572 1.00 78.94 200 ASP A CA 1
ATOM 1594 C C . ASP A 1 200 ? 44.335 1.562 -78.060 1.00 78.94 200 ASP A C 1
ATOM 1596 O O . ASP A 1 200 ? 44.262 0.579 -77.324 1.00 78.94 200 ASP A O 1
ATOM 1600 N N . LYS A 1 201 ? 45.511 2.091 -78.407 1.00 81.00 201 LYS A N 1
ATOM 1601 C CA . LYS A 1 201 ? 46.766 1.577 -77.884 1.00 81.00 201 LYS A CA 1
ATOM 1602 C C . LYS A 1 201 ? 47.042 2.220 -76.531 1.00 81.00 201 LYS A C 1
ATOM 1604 O O . LYS A 1 201 ? 47.213 3.440 -76.445 1.00 81.00 201 LYS A O 1
ATOM 1609 N N . GLU A 1 202 ? 47.112 1.373 -75.512 1.00 80.06 202 GLU A N 1
ATOM 1610 C CA . GLU A 1 202 ? 47.559 1.718 -74.165 1.00 80.06 202 GLU A CA 1
ATOM 1611 C C . GLU A 1 202 ? 49.033 2.127 -74.224 1.00 80.06 202 GLU A C 1
ATOM 1613 O O . GLU A 1 202 ? 49.875 1.418 -74.785 1.00 80.06 202 GLU A O 1
ATOM 1618 N N . THR A 1 203 ? 49.320 3.336 -73.748 1.00 70.50 203 THR A N 1
ATOM 1619 C CA . THR A 1 203 ? 50.690 3.819 -73.576 1.00 70.50 203 THR A CA 1
ATOM 1620 C C . THR A 1 203 ? 50.987 3.761 -72.090 1.00 70.50 203 THR A C 1
ATOM 1622 O O . THR A 1 203 ? 50.322 4.449 -71.323 1.00 70.50 203 THR A O 1
ATOM 1625 N N . ASP A 1 204 ? 51.940 2.915 -71.722 1.00 63.50 204 ASP A N 1
ATOM 1626 C CA . ASP A 1 204 ? 52.498 2.836 -70.375 1.00 63.50 204 ASP A CA 1
ATOM 1627 C C . ASP A 1 204 ? 53.749 3.726 -70.373 1.00 63.50 204 ASP A C 1
ATOM 1629 O O . ASP A 1 204 ? 54.631 3.542 -71.221 1.00 63.50 204 ASP A O 1
ATOM 1633 N N . ASP A 1 205 ? 53.775 4.761 -69.538 1.00 64.31 205 ASP A N 1
ATOM 1634 C CA . ASP A 1 205 ? 54.959 5.596 -69.321 1.00 64.31 205 ASP A CA 1
ATOM 1635 C C . ASP A 1 205 ? 55.348 5.460 -67.850 1.00 64.31 205 ASP A C 1
ATOM 1637 O O . ASP A 1 205 ? 54.555 5.801 -66.977 1.00 64.31 205 ASP A O 1
ATOM 1641 N N . ASP A 1 206 ? 56.573 5.000 -67.577 1.00 60.22 206 ASP A N 1
ATOM 1642 C CA . ASP A 1 206 ? 57.092 4.750 -66.222 1.00 60.22 206 ASP A CA 1
ATOM 1643 C C . ASP A 1 206 ? 57.081 6.003 -65.319 1.00 60.22 206 ASP A C 1
ATOM 1645 O O . ASP A 1 206 ? 57.338 5.913 -64.118 1.00 60.22 206 ASP A O 1
ATOM 1649 N N . LYS A 1 207 ? 56.842 7.189 -65.896 1.00 65.75 207 LYS A N 1
ATOM 1650 C CA . LYS A 1 207 ? 5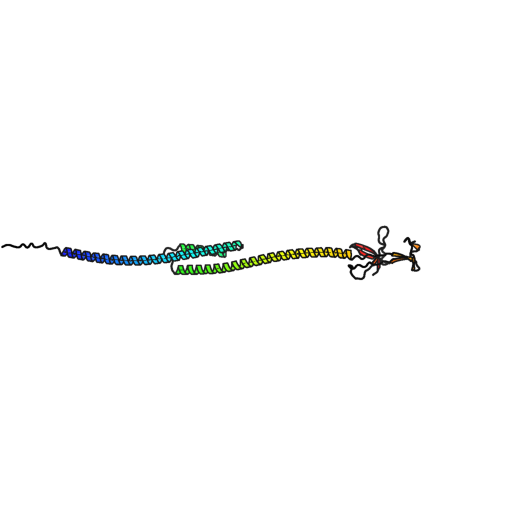6.779 8.475 -65.188 1.00 65.75 207 LYS A CA 1
ATOM 1651 C C . LYS A 1 207 ? 55.363 9.016 -64.982 1.00 65.75 207 LYS A C 1
ATOM 1653 O O . LYS A 1 207 ? 55.244 10.102 -64.425 1.00 65.75 207 LYS A O 1
ATOM 1658 N N . ASP A 1 208 ? 54.321 8.329 -65.460 1.00 68.19 208 ASP A N 1
ATOM 1659 C CA . ASP A 1 208 ? 52.917 8.785 -65.421 1.00 68.19 208 ASP A CA 1
ATOM 1660 C C . ASP A 1 208 ? 52.682 10.197 -66.016 1.00 68.19 208 ASP A C 1
ATOM 1662 O O . ASP A 1 208 ? 51.671 10.857 -65.762 1.00 68.19 208 ASP A O 1
ATOM 1666 N N . GLU A 1 209 ? 53.602 10.675 -66.861 1.00 72.31 209 GLU A N 1
ATOM 1667 C CA . GLU A 1 209 ? 53.569 12.009 -67.463 1.00 72.31 209 GLU A CA 1
ATOM 1668 C C . GLU A 1 209 ? 53.177 11.944 -68.943 1.00 72.31 209 GLU A C 1
ATOM 1670 O O . GLU A 1 209 ? 53.987 11.684 -69.835 1.00 72.31 209 GLU A O 1
ATOM 1675 N N . TYR A 1 210 ? 51.920 12.271 -69.244 1.00 76.06 210 TYR A N 1
ATOM 1676 C CA . TYR A 1 210 ? 51.397 12.183 -70.606 1.00 76.06 210 TYR A CA 1
ATOM 1677 C C . TYR A 1 210 ? 51.257 13.559 -71.263 1.00 76.06 210 TYR A C 1
ATOM 1679 O O . TYR A 1 210 ? 50.592 14.468 -70.768 1.00 76.06 210 TYR A O 1
ATOM 1687 N N . LYS A 1 211 ? 51.830 13.719 -72.463 1.00 77.12 211 LYS A N 1
ATOM 1688 C CA . LYS A 1 211 ? 51.598 14.921 -73.283 1.00 77.12 211 LYS A CA 1
ATOM 1689 C C . LYS A 1 211 ? 50.132 14.968 -73.716 1.00 77.12 211 LYS A C 1
ATOM 1691 O O . LYS A 1 211 ? 49.725 14.113 -74.498 1.00 77.12 211 LYS A O 1
ATOM 1696 N N . ALA A 1 212 ? 49.397 16.019 -73.343 1.00 76.44 212 ALA A N 1
ATOM 1697 C CA . ALA A 1 212 ? 47.964 16.191 -73.632 1.00 76.44 212 ALA A CA 1
ATOM 1698 C C . ALA A 1 212 ? 47.551 15.868 -75.086 1.00 76.44 212 ALA A C 1
ATOM 1700 O O . ALA A 1 212 ? 46.542 15.219 -75.317 1.00 76.44 212 ALA A O 1
ATOM 1701 N N . ARG A 1 213 ? 48.372 16.229 -76.087 1.00 79.50 213 ARG A N 1
ATOM 1702 C CA . ARG A 1 213 ? 48.105 15.930 -77.514 1.00 79.50 213 ARG A CA 1
ATOM 1703 C C . ARG A 1 213 ? 48.049 14.434 -77.865 1.00 79.50 213 ARG A C 1
ATOM 1705 O O . ARG A 1 213 ? 47.589 14.092 -78.950 1.00 79.50 213 ARG A O 1
ATOM 1712 N N . LYS A 1 214 ? 48.590 13.563 -77.011 1.00 74.19 214 LYS A N 1
ATOM 1713 C CA . LYS A 1 214 ? 48.635 12.105 -77.195 1.00 74.19 214 LYS A CA 1
ATOM 1714 C C . LYS A 1 214 ? 47.555 11.369 -76.392 1.00 74.19 214 LYS A C 1
ATOM 1716 O O . LYS A 1 214 ? 47.416 10.162 -76.572 1.00 74.19 214 LYS A O 1
ATOM 1721 N N . VAL A 1 215 ? 46.820 12.086 -75.543 1.00 80.81 215 VAL A N 1
ATOM 1722 C CA . VAL A 1 215 ? 45.750 11.557 -74.696 1.00 80.81 215 VAL A CA 1
ATOM 1723 C C . VAL A 1 215 ? 44.439 11.665 -75.465 1.00 80.81 215 VAL A C 1
ATOM 1725 O O . VAL A 1 215 ? 44.047 12.763 -75.849 1.00 80.81 215 VAL A O 1
ATOM 1728 N N . ASP A 1 216 ? 43.782 10.536 -75.714 1.00 84.00 216 ASP A N 1
ATOM 1729 C CA . ASP A 1 216 ? 42.412 10.515 -76.237 1.00 84.00 216 ASP A CA 1
ATOM 1730 C C . ASP A 1 216 ? 41.427 10.105 -75.134 1.00 84.00 216 ASP A C 1
ATOM 1732 O O . ASP A 1 216 ? 40.422 10.777 -74.920 1.00 84.00 216 ASP A O 1
ATOM 1736 N N . ARG A 1 217 ? 41.753 9.051 -74.366 1.00 83.44 217 ARG A N 1
ATOM 1737 C CA . ARG A 1 217 ? 40.974 8.606 -73.199 1.00 83.44 217 ARG A CA 1
ATOM 1738 C C . ARG A 1 217 ? 41.874 8.224 -72.031 1.00 83.44 217 ARG A C 1
ATOM 1740 O O . ARG A 1 217 ? 42.988 7.746 -72.233 1.00 83.44 217 ARG A O 1
ATOM 1747 N N . VAL A 1 218 ? 41.360 8.393 -70.817 1.00 83.56 218 VAL A N 1
ATOM 1748 C CA . VAL A 1 218 ? 41.989 7.917 -69.581 1.00 83.56 218 VAL A CA 1
ATOM 1749 C C . VAL A 1 218 ? 41.278 6.643 -69.143 1.00 83.56 218 VAL A C 1
ATOM 1751 O O . VAL A 1 218 ? 40.050 6.599 -69.090 1.00 83.56 218 VAL A O 1
ATOM 1754 N N . LYS A 1 219 ? 42.048 5.600 -68.851 1.00 86.38 219 LYS A N 1
ATOM 1755 C CA . LYS A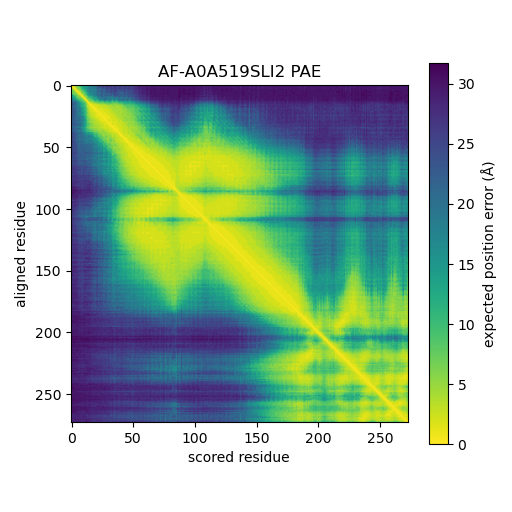 1 219 ? 41.573 4.320 -68.335 1.00 86.38 219 LYS A CA 1
ATOM 1756 C C . LYS A 1 219 ? 42.057 4.182 -66.899 1.00 86.38 219 LYS A C 1
ATOM 1758 O O . LYS A 1 219 ? 43.240 4.340 -66.623 1.00 86.38 219 LYS A O 1
ATOM 1763 N N . VAL A 1 220 ? 41.135 3.876 -65.993 1.00 87.44 220 VAL A N 1
ATOM 1764 C CA . VAL A 1 220 ? 41.442 3.608 -64.586 1.00 87.44 220 VAL A CA 1
ATOM 1765 C C . VAL A 1 220 ? 41.067 2.164 -64.291 1.00 87.44 220 VAL A C 1
ATOM 1767 O O . VAL A 1 220 ? 39.926 1.764 -64.511 1.00 87.44 220 VAL A O 1
ATOM 1770 N N . ALA A 1 221 ? 42.027 1.376 -63.819 1.00 89.62 221 ALA A N 1
ATOM 1771 C CA . ALA A 1 221 ? 41.822 -0.004 -63.395 1.00 89.62 221 ALA A CA 1
ATOM 1772 C C . ALA A 1 221 ? 42.157 -0.131 -61.909 1.00 89.62 221 ALA A C 1
ATOM 1774 O O . ALA A 1 221 ? 43.164 0.404 -61.461 1.00 89.62 221 ALA A O 1
ATOM 1775 N N . PHE A 1 222 ? 41.325 -0.826 -61.142 1.00 91.94 222 PHE A N 1
ATOM 1776 C CA . PHE A 1 222 ? 41.523 -1.036 -59.709 1.00 91.94 222 PHE A CA 1
ATOM 1777 C C . PHE A 1 222 ? 40.882 -2.357 -59.284 1.00 91.94 222 PHE A C 1
ATOM 1779 O O . PHE A 1 222 ? 40.024 -2.898 -59.982 1.00 91.94 222 PHE A O 1
ATOM 1786 N N . ASN A 1 223 ? 41.287 -2.852 -58.120 1.00 91.75 223 ASN A N 1
ATOM 1787 C CA . ASN A 1 223 ? 40.681 -4.000 -57.464 1.00 91.75 223 ASN A CA 1
ATOM 1788 C C . ASN A 1 223 ? 39.971 -3.531 -56.195 1.00 91.75 223 ASN A C 1
ATOM 1790 O O . ASN A 1 223 ? 40.461 -2.649 -55.500 1.00 91.75 223 ASN A O 1
ATOM 1794 N N . LEU A 1 224 ? 38.834 -4.132 -55.864 1.00 89.69 224 LEU A N 1
ATOM 1795 C CA . LEU A 1 224 ? 38.181 -3.911 -54.575 1.00 89.69 224 LEU A CA 1
ATOM 1796 C C . LEU A 1 224 ? 38.625 -5.002 -53.603 1.00 89.69 224 LEU A C 1
ATOM 1798 O O . LEU A 1 224 ? 38.455 -6.189 -53.894 1.00 89.69 224 LEU A O 1
ATOM 1802 N N . SER A 1 225 ? 39.199 -4.616 -52.462 1.00 89.94 225 SER A N 1
ATOM 1803 C CA . SER A 1 225 ? 39.609 -5.580 -51.439 1.00 89.94 225 SER A CA 1
ATOM 1804 C C . SER A 1 225 ? 38.385 -6.304 -50.876 1.00 89.94 225 SER A C 1
ATOM 1806 O O . SER A 1 225 ? 37.299 -5.735 -50.737 1.00 89.94 225 SER A O 1
ATOM 1808 N N . ARG A 1 226 ? 38.552 -7.573 -50.498 1.00 88.25 226 ARG A N 1
ATOM 1809 C CA . ARG A 1 226 ? 37.492 -8.315 -49.810 1.00 88.25 226 ARG A CA 1
ATOM 1810 C C . ARG A 1 226 ? 37.261 -7.723 -48.418 1.00 88.25 226 ARG A C 1
ATOM 1812 O O . ARG A 1 226 ? 38.201 -7.596 -47.642 1.00 88.25 226 ARG A O 1
ATOM 1819 N N . ASN A 1 227 ? 36.002 -7.451 -48.089 1.00 90.00 227 ASN A N 1
ATOM 1820 C CA . ASN A 1 227 ? 35.580 -7.031 -46.759 1.00 90.00 227 ASN A CA 1
ATOM 1821 C C . ASN A 1 227 ? 34.355 -7.851 -46.330 1.00 90.00 227 ASN A C 1
ATOM 1823 O O . ASN A 1 227 ? 33.312 -7.802 -46.978 1.00 90.00 227 ASN A O 1
ATOM 1827 N N . ASP A 1 228 ? 34.496 -8.631 -45.258 1.00 90.38 228 ASP A N 1
ATOM 1828 C CA . ASP A 1 228 ? 33.441 -9.536 -44.785 1.00 90.38 228 ASP A CA 1
ATOM 1829 C C . ASP A 1 228 ? 32.306 -8.804 -44.036 1.00 90.38 228 ASP A C 1
ATOM 1831 O O . ASP A 1 228 ? 31.237 -9.380 -43.842 1.00 90.38 228 ASP A O 1
ATOM 1835 N N . VAL A 1 229 ? 32.517 -7.544 -43.630 1.00 91.31 229 VAL A N 1
ATOM 1836 C CA . VAL A 1 229 ? 31.526 -6.704 -42.928 1.00 91.31 229 VAL A CA 1
ATOM 1837 C C . VAL A 1 229 ? 30.680 -5.888 -43.911 1.00 91.31 229 VAL A C 1
ATOM 1839 O O . VAL A 1 229 ? 29.585 -5.439 -43.569 1.00 91.31 229 VAL A O 1
ATOM 1842 N N . THR A 1 230 ? 31.151 -5.692 -45.145 1.00 91.06 230 THR A N 1
ATOM 1843 C CA . THR A 1 230 ? 30.393 -4.951 -46.155 1.00 91.06 230 THR A CA 1
ATOM 1844 C C . THR A 1 230 ? 29.183 -5.754 -46.646 1.00 91.06 230 THR A C 1
ATOM 1846 O O . THR A 1 230 ? 29.320 -6.940 -46.965 1.00 91.06 230 THR A O 1
ATOM 1849 N N . PRO A 1 231 ? 28.001 -5.125 -46.786 1.00 88.69 231 PRO A N 1
ATOM 1850 C CA . PRO A 1 231 ? 26.850 -5.757 -47.419 1.00 88.69 231 PRO A CA 1
ATOM 1851 C C . PRO A 1 231 ? 27.167 -6.307 -48.818 1.00 88.69 231 PRO A C 1
ATOM 1853 O O . PRO A 1 231 ? 27.920 -5.716 -49.601 1.00 88.69 231 PRO A O 1
ATOM 1856 N N . LYS A 1 232 ? 26.577 -7.467 -49.126 1.00 88.44 232 LYS A N 1
ATOM 1857 C CA . LYS A 1 232 ? 26.685 -8.136 -50.429 1.00 88.44 232 LYS A CA 1
ATOM 1858 C C . LYS A 1 232 ? 25.600 -7.622 -51.372 1.00 88.44 232 LYS A C 1
ATOM 1860 O O . LYS A 1 232 ? 24.581 -8.272 -51.573 1.00 88.44 232 LYS A O 1
ATOM 1865 N N . ASP A 1 233 ? 25.833 -6.446 -51.924 1.00 88.44 233 ASP A N 1
ATOM 1866 C CA . ASP A 1 233 ? 24.992 -5.771 -52.911 1.00 88.44 233 ASP A CA 1
ATOM 1867 C C . ASP A 1 233 ? 25.841 -5.173 -54.046 1.00 88.44 233 ASP A C 1
ATOM 1869 O O . ASP A 1 233 ? 27.069 -5.051 -53.930 1.00 88.44 233 ASP A O 1
ATOM 1873 N N . THR A 1 234 ? 25.179 -4.838 -55.158 1.00 88.62 234 THR A N 1
ATOM 1874 C CA . THR A 1 234 ? 25.795 -4.191 -56.324 1.00 88.62 234 THR A CA 1
ATOM 1875 C C . THR A 1 234 ? 26.365 -2.834 -55.922 1.00 88.62 234 THR A C 1
ATOM 1877 O O . THR A 1 234 ? 25.670 -2.021 -55.314 1.00 88.62 234 THR A O 1
ATOM 1880 N N . LYS A 1 235 ? 27.641 -2.593 -56.238 1.00 87.88 235 LYS A N 1
ATOM 1881 C CA . LYS A 1 235 ? 28.349 -1.363 -55.874 1.00 87.88 235 LYS A CA 1
ATOM 1882 C C . LYS A 1 235 ? 28.469 -0.454 -57.086 1.00 87.88 235 LYS A C 1
ATOM 1884 O O . LYS A 1 235 ? 29.192 -0.777 -58.017 1.00 87.88 235 LYS A O 1
ATOM 1889 N N . THR A 1 236 ? 27.865 0.722 -56.998 1.00 90.12 236 THR A N 1
ATOM 1890 C CA . THR A 1 236 ? 28.151 1.814 -57.923 1.00 90.12 236 THR A CA 1
ATOM 1891 C C . THR A 1 236 ? 29.492 2.462 -57.580 1.00 90.12 236 THR A C 1
ATOM 1893 O O . THR A 1 236 ? 29.738 2.850 -56.436 1.00 90.12 236 THR A O 1
ATOM 1896 N N . ILE A 1 237 ? 30.341 2.636 -58.585 1.00 90.19 237 ILE A N 1
ATOM 1897 C CA . ILE A 1 237 ? 31.632 3.308 -58.508 1.00 90.19 237 ILE A CA 1
ATOM 1898 C C . ILE A 1 237 ? 31.508 4.719 -59.079 1.00 90.19 237 ILE A C 1
ATOM 1900 O O . ILE A 1 237 ? 31.097 4.915 -60.223 1.00 90.19 237 ILE A O 1
ATOM 1904 N N . TYR A 1 238 ? 31.917 5.706 -58.287 1.00 90.62 238 TYR A N 1
ATOM 1905 C CA . TYR A 1 238 ? 32.014 7.104 -58.700 1.00 90.62 238 TYR A CA 1
ATOM 1906 C C . TYR A 1 238 ? 33.484 7.498 -58.818 1.00 90.62 238 TYR A C 1
ATOM 1908 O O . TYR A 1 238 ? 34.275 7.262 -57.906 1.00 90.62 238 TYR A O 1
ATOM 1916 N N . MET A 1 239 ? 33.847 8.128 -59.930 1.00 88.44 239 MET A N 1
ATOM 1917 C CA . MET A 1 239 ? 35.191 8.634 -60.189 1.00 88.44 239 MET A CA 1
ATOM 1918 C C . MET A 1 239 ? 35.179 10.158 -60.181 1.00 88.44 239 MET A C 1
ATOM 1920 O O . MET A 1 239 ? 34.323 10.781 -60.812 1.00 88.44 239 MET A O 1
ATOM 1924 N N . ARG A 1 240 ? 36.143 10.760 -59.481 1.00 89.31 240 ARG A N 1
ATOM 1925 C CA . ARG A 1 240 ? 36.337 12.212 -59.406 1.00 89.31 240 ARG A CA 1
ATOM 1926 C C . ARG A 1 240 ? 37.741 12.543 -59.887 1.00 89.31 240 ARG A C 1
ATOM 1928 O O . ARG A 1 240 ? 38.707 12.038 -59.323 1.00 89.31 240 ARG A O 1
ATOM 1935 N N . ILE A 1 241 ? 37.846 13.399 -60.891 1.00 86.88 241 ILE A N 1
ATOM 1936 C CA . ILE A 1 241 ? 39.110 14.017 -61.287 1.00 86.88 241 ILE A CA 1
ATOM 1937 C C . ILE A 1 241 ? 39.124 15.416 -60.680 1.00 86.88 241 ILE A C 1
ATOM 1939 O O . ILE A 1 241 ? 38.178 16.174 -60.882 1.00 86.88 241 ILE A O 1
ATOM 1943 N N . LEU A 1 242 ? 40.155 15.729 -59.898 1.00 89.50 242 LEU A N 1
ATOM 1944 C CA . LEU A 1 242 ? 40.282 17.010 -59.208 1.00 89.50 242 LEU A CA 1
ATOM 1945 C C . LEU A 1 242 ? 41.279 17.906 -59.944 1.00 89.50 242 LEU A C 1
ATOM 1947 O O . LEU A 1 242 ? 42.351 17.450 -60.344 1.00 89.50 242 LEU A O 1
ATOM 1951 N N . GLU A 1 243 ? 40.923 19.172 -60.106 1.00 87.19 243 GLU A N 1
ATOM 1952 C CA . GLU A 1 243 ? 41.837 20.225 -60.531 1.00 87.19 243 GLU A CA 1
ATOM 1953 C C . GLU A 1 243 ? 42.802 20.594 -59.385 1.00 87.19 243 GLU A C 1
ATOM 1955 O O . GLU A 1 243 ? 42.546 20.258 -58.224 1.00 87.19 243 GLU A O 1
ATOM 1960 N N . PRO A 1 244 ? 43.932 21.273 -59.669 1.00 87.19 244 PRO A N 1
ATOM 1961 C CA . PRO A 1 244 ? 44.905 21.651 -58.638 1.00 87.19 244 PRO A CA 1
ATOM 1962 C C . PRO A 1 244 ? 44.342 22.529 -57.510 1.00 87.19 244 PRO A C 1
ATOM 1964 O O . PRO A 1 244 ? 44.916 22.565 -56.425 1.00 87.19 244 PRO A O 1
ATOM 1967 N N . ASP A 1 245 ? 43.240 23.238 -57.757 1.00 88.00 245 ASP A N 1
ATOM 1968 C CA . ASP A 1 245 ? 42.517 24.041 -56.765 1.00 88.00 245 ASP A CA 1
ATOM 1969 C C . ASP A 1 245 ? 41.534 23.214 -55.907 1.00 88.00 245 ASP A C 1
ATOM 1971 O O . ASP A 1 245 ? 40.939 23.736 -54.963 1.00 88.00 245 ASP A O 1
ATOM 1975 N N . GLY A 1 246 ? 41.387 21.917 -56.201 1.00 82.62 246 GLY A N 1
ATOM 1976 C CA . GLY A 1 246 ? 40.509 20.979 -55.507 1.00 82.62 246 GLY A CA 1
ATOM 1977 C C . GLY A 1 246 ? 39.091 20.882 -56.077 1.00 82.62 246 GLY A C 1
ATOM 1978 O O . GLY A 1 246 ? 38.299 20.080 -55.569 1.00 82.62 246 GLY A O 1
ATOM 1979 N N . ALA A 1 247 ? 38.748 21.641 -57.124 1.00 85.44 247 ALA A N 1
ATOM 1980 C CA . ALA A 1 247 ? 37.460 21.516 -57.794 1.00 85.44 247 ALA A CA 1
ATOM 1981 C C . ALA A 1 247 ? 37.376 20.186 -58.557 1.00 85.44 247 ALA A C 1
ATOM 1983 O O . ALA A 1 247 ? 38.321 19.760 -59.217 1.00 85.44 247 ALA A O 1
ATOM 1984 N N . ALA A 1 248 ? 36.236 19.496 -58.475 1.00 85.94 248 ALA A N 1
ATOM 1985 C CA . ALA A 1 248 ? 36.032 18.285 -59.262 1.00 85.94 248 ALA A CA 1
ATOM 1986 C C . ALA A 1 248 ? 35.582 18.647 -60.679 1.00 85.94 248 ALA A C 1
ATOM 1988 O O . ALA A 1 248 ? 34.608 19.379 -60.857 1.00 85.94 248 ALA A O 1
ATOM 1989 N N . LEU A 1 249 ? 36.240 18.066 -61.678 1.00 84.75 249 LEU A N 1
ATOM 1990 C CA . LEU A 1 249 ? 35.794 18.129 -63.061 1.00 84.75 249 LEU A CA 1
ATOM 1991 C C . LEU A 1 249 ? 34.446 17.422 -63.181 1.00 84.75 249 LEU A C 1
ATOM 1993 O O . LEU A 1 249 ? 34.347 16.212 -62.965 1.00 84.75 249 LEU A O 1
ATOM 1997 N N . TYR A 1 250 ? 33.410 18.164 -63.554 1.00 83.50 250 TYR A N 1
ATOM 1998 C CA . TYR A 1 250 ? 32.089 17.610 -63.814 1.00 83.50 250 TYR A CA 1
ATOM 1999 C C . TYR A 1 250 ? 31.558 18.144 -65.142 1.00 83.50 250 TYR A C 1
ATOM 2001 O O . TYR A 1 250 ? 31.673 19.325 -65.463 1.00 83.50 250 TYR A O 1
ATOM 2009 N N . ASN A 1 251 ? 30.968 17.254 -65.931 1.00 81.19 251 ASN A N 1
ATOM 2010 C CA . ASN A 1 251 ? 30.255 17.619 -67.143 1.00 81.19 251 ASN A CA 1
ATOM 2011 C C . ASN A 1 251 ? 29.072 16.663 -67.322 1.00 81.19 251 ASN A C 1
ATOM 2013 O O . ASN A 1 251 ? 29.247 15.458 -67.502 1.00 81.19 251 ASN A O 1
ATOM 2017 N N . LEU A 1 252 ? 27.858 17.217 -67.285 1.00 75.31 252 LEU A N 1
ATOM 2018 C CA . LEU A 1 252 ? 26.607 16.461 -67.396 1.00 75.31 252 LEU A CA 1
ATOM 2019 C C . LEU A 1 252 ? 26.508 15.694 -68.725 1.00 75.31 252 LEU A C 1
ATOM 2021 O O . LEU A 1 252 ? 25.944 14.606 -68.771 1.00 75.31 252 LEU A O 1
ATOM 2025 N N . SER A 1 253 ? 27.094 16.228 -69.802 1.00 75.25 253 SER A N 1
ATOM 2026 C CA . SER A 1 253 ? 27.075 15.589 -71.126 1.00 75.25 253 SER A CA 1
ATOM 2027 C C . SER A 1 253 ? 28.007 14.378 -71.243 1.00 75.25 253 SER A C 1
ATOM 2029 O O . SER A 1 253 ? 27.817 13.555 -72.134 1.00 75.25 253 SER A O 1
ATOM 2031 N N . THR A 1 254 ? 28.981 14.233 -70.338 1.00 73.50 254 THR A N 1
ATOM 2032 C CA . THR A 1 254 ? 29.941 13.114 -70.316 1.00 73.50 254 THR A CA 1
ATOM 2033 C C . THR A 1 254 ? 29.730 12.178 -69.125 1.00 73.50 254 THR A C 1
ATOM 2035 O O . THR A 1 254 ? 30.601 11.365 -68.828 1.00 73.50 254 THR A O 1
ATOM 2038 N N . GLY A 1 255 ? 28.582 12.282 -68.446 1.00 76.12 255 GLY A N 1
ATOM 2039 C CA . GLY A 1 255 ? 28.218 11.403 -67.335 1.00 76.12 255 GLY A CA 1
ATOM 2040 C C . GLY A 1 255 ? 28.711 11.853 -65.959 1.00 76.12 255 GLY A C 1
ATOM 2041 O O . GLY A 1 255 ? 28.820 11.008 -65.079 1.00 76.12 255 GLY A O 1
ATOM 2042 N N . GLY A 1 256 ? 29.011 13.142 -65.764 1.00 85.94 256 GLY A N 1
ATOM 2043 C CA . GLY A 1 256 ? 29.247 13.730 -64.442 1.00 85.94 256 GLY A CA 1
ATOM 2044 C C . GLY A 1 256 ? 27.950 14.141 -63.736 1.00 85.94 256 GLY A C 1
ATOM 2045 O O . GLY A 1 256 ? 26.922 14.341 -64.381 1.00 85.94 256 GLY A O 1
ATOM 2046 N N . GLY A 1 257 ? 27.993 14.299 -62.414 1.00 89.25 257 GLY A N 1
ATOM 2047 C CA . GLY A 1 257 ? 26.827 14.650 -61.593 1.00 89.25 257 GLY A CA 1
ATOM 2048 C C . GLY A 1 257 ? 27.190 14.877 -60.125 1.00 89.25 257 GLY A C 1
ATOM 2049 O O . GLY A 1 257 ? 28.356 15.119 -59.815 1.00 89.25 257 GLY A O 1
ATOM 2050 N N . THR A 1 258 ? 26.210 14.785 -59.220 1.00 90.25 258 THR A N 1
ATOM 2051 C CA . THR A 1 258 ? 26.432 14.854 -57.766 1.00 90.25 258 THR A CA 1
ATOM 2052 C C . THR A 1 258 ? 26.079 13.546 -57.064 1.00 90.25 258 THR A C 1
ATOM 2054 O O . THR A 1 258 ? 25.216 12.787 -57.507 1.00 90.25 258 THR A O 1
ATOM 2057 N N . PHE A 1 259 ? 26.785 13.256 -55.975 1.00 90.94 259 PHE A N 1
ATOM 2058 C CA . PHE A 1 259 ? 26.509 12.138 -55.080 1.00 90.94 259 PHE A CA 1
ATOM 2059 C C . PHE A 1 259 ? 26.780 12.556 -53.635 1.00 90.94 259 PHE A C 1
ATOM 2061 O O . PHE A 1 259 ? 27.526 13.501 -53.377 1.00 90.94 259 PHE A O 1
ATOM 2068 N N . THR A 1 260 ? 26.175 11.854 -52.682 1.00 90.06 260 THR A N 1
ATOM 2069 C CA . THR A 1 260 ? 26.407 12.106 -51.259 1.00 90.06 260 THR A CA 1
ATOM 2070 C C . THR A 1 260 ? 27.528 11.211 -50.745 1.00 90.06 260 THR A C 1
ATOM 2072 O O . THR A 1 260 ? 27.460 9.990 -50.877 1.00 90.06 260 THR A O 1
ATOM 2075 N N . VAL A 1 261 ? 28.536 11.810 -50.113 1.00 85.31 261 VAL A N 1
ATOM 2076 C CA . VAL A 1 261 ? 29.620 11.112 -49.412 1.00 85.31 261 VAL A CA 1
ATOM 2077 C C . VAL A 1 261 ? 29.790 11.726 -48.030 1.00 85.31 261 VAL A C 1
ATOM 2079 O O . VAL A 1 261 ? 29.822 12.944 -47.894 1.00 85.31 261 VAL A O 1
ATOM 2082 N N . ASP A 1 262 ? 29.819 10.892 -46.989 1.00 82.38 262 ASP A N 1
ATOM 2083 C CA . ASP A 1 262 ? 29.933 11.327 -45.586 1.00 82.38 262 ASP A CA 1
ATOM 2084 C C . ASP A 1 262 ? 28.932 12.443 -45.187 1.00 82.38 262 ASP A C 1
ATOM 2086 O O . ASP A 1 262 ? 29.224 13.319 -44.377 1.00 82.38 262 ASP A O 1
ATOM 2090 N N . GLY A 1 263 ? 27.724 12.415 -45.769 1.00 83.44 263 GLY A N 1
ATOM 2091 C CA . GLY A 1 263 ? 26.658 13.391 -45.507 1.00 83.44 263 GLY A CA 1
ATOM 2092 C C . GLY A 1 263 ? 26.798 14.730 -46.243 1.00 83.44 263 GLY A C 1
ATOM 2093 O O . GLY A 1 263 ? 25.980 15.619 -46.024 1.00 83.44 263 GLY A O 1
ATOM 2094 N N . GLN A 1 264 ? 27.794 14.877 -47.120 1.00 88.25 264 GLN A N 1
ATOM 2095 C CA . GLN A 1 264 ? 28.009 16.067 -47.943 1.00 88.25 264 GLN A CA 1
ATOM 2096 C C . GLN A 1 264 ? 27.780 15.764 -49.424 1.00 88.25 264 GLN A C 1
ATOM 2098 O O . GLN A 1 264 ? 28.076 14.669 -49.905 1.00 88.25 264 GLN A O 1
ATOM 2103 N N . GLU A 1 265 ? 27.248 16.741 -50.155 1.00 91.00 265 GLU A N 1
ATOM 2104 C CA . GLU A 1 265 ? 27.114 16.648 -51.605 1.00 91.00 265 GLU A CA 1
ATOM 2105 C C . GLU A 1 265 ? 28.471 16.904 -52.273 1.00 91.00 265 GLU A C 1
ATOM 2107 O O . GLU A 1 265 ? 29.144 17.897 -51.995 1.00 91.00 265 GLU A O 1
ATOM 2112 N N . ALA A 1 266 ? 28.881 15.992 -53.151 1.00 90.50 266 ALA A N 1
ATOM 2113 C CA . ALA A 1 266 ? 30.124 16.070 -53.898 1.00 90.50 266 ALA A CA 1
ATOM 2114 C C . ALA A 1 266 ? 29.873 15.837 -55.390 1.00 90.50 266 ALA A C 1
ATOM 2116 O O . ALA A 1 266 ? 29.039 15.022 -55.780 1.00 90.50 266 ALA A O 1
ATOM 2117 N N . PHE A 1 267 ? 30.640 16.522 -56.236 1.00 91.88 267 PHE A N 1
ATOM 2118 C CA . PHE A 1 267 ? 30.601 16.321 -57.684 1.00 91.88 267 PHE A CA 1
ATOM 2119 C C . PHE A 1 267 ? 31.467 15.131 -58.111 1.00 91.88 267 PHE A C 1
ATOM 2121 O O . PHE A 1 267 ? 32.572 14.944 -57.588 1.00 91.88 267 PHE A O 1
ATOM 2128 N N . TYR A 1 268 ? 30.991 14.366 -59.092 1.00 92.25 268 TYR A N 1
ATOM 2129 C CA . TYR A 1 268 ? 31.728 13.290 -59.751 1.00 92.25 268 TYR A CA 1
ATOM 2130 C C . TYR A 1 268 ? 31.861 13.521 -61.259 1.00 92.25 268 TYR A C 1
ATOM 2132 O O . TYR A 1 268 ? 31.025 14.169 -61.890 1.00 92.25 268 TYR A O 1
ATOM 2140 N N . THR A 1 269 ? 32.930 12.967 -61.828 1.00 90.75 269 THR A N 1
ATOM 2141 C CA . THR A 1 269 ? 33.281 13.060 -63.250 1.00 90.75 269 THR A CA 1
ATOM 2142 C C . THR A 1 269 ? 32.648 11.932 -64.060 1.00 90.75 269 THR A C 1
ATOM 2144 O O . THR A 1 269 ? 32.178 12.171 -65.167 1.00 90.75 269 THR A O 1
ATOM 2147 N N . MET A 1 270 ? 32.627 10.713 -63.507 1.00 88.88 270 MET A N 1
ATOM 2148 C CA . MET A 1 270 ? 32.063 9.521 -64.150 1.00 88.88 270 MET A CA 1
ATOM 2149 C C . MET A 1 270 ? 31.441 8.572 -63.113 1.00 88.88 270 MET A C 1
ATOM 2151 O O . MET A 1 270 ? 31.935 8.473 -61.989 1.00 88.88 270 MET A O 1
ATOM 2155 N N . LYS A 1 271 ? 30.375 7.865 -63.502 1.00 90.00 271 LYS A N 1
ATOM 2156 C CA . LYS A 1 271 ? 29.685 6.825 -62.720 1.00 90.00 271 LYS A CA 1
ATOM 2157 C C . LYS A 1 271 ? 29.705 5.494 -63.479 1.00 90.00 271 LYS A C 1
ATOM 2159 O O . LYS A 1 271 ? 29.496 5.485 -64.690 1.00 90.00 271 LYS A O 1
ATOM 2164 N N . GLN A 1 272 ? 29.893 4.388 -62.766 1.00 88.56 272 GLN A N 1
ATOM 2165 C CA . GLN A 1 272 ? 29.742 3.026 -63.278 1.00 88.56 272 GLN A CA 1
ATOM 2166 C C . GLN A 1 272 ? 28.974 2.173 -62.259 1.00 88.56 272 GLN A C 1
ATOM 2168 O O . GLN A 1 272 ? 29.288 2.233 -61.076 1.00 88.56 272 GLN A O 1
ATOM 2173 N N . ASP A 1 273 ? 27.964 1.425 -62.706 1.00 85.56 273 ASP A N 1
ATOM 2174 C CA . ASP A 1 273 ? 27.129 0.548 -61.863 1.00 85.56 273 ASP A CA 1
ATOM 2175 C C . ASP A 1 273 ? 27.632 -0.904 -61.826 1.00 85.56 273 ASP A C 1
ATOM 2177 O O . ASP A 1 273 ? 28.282 -1.333 -62.811 1.00 85.56 273 ASP A O 1
#